Protein AF-0000000084545368 (afdb_homodimer)

Solvent-accessible surface area (backbone atoms only — not comparable to full-atom values): 10255 Å² total; per-residue (Å²): 130,82,74,76,76,74,71,34,42,32,39,74,45,76,41,69,55,74,77,49,51,59,61,50,52,54,41,52,73,68,43,27,31,35,42,34,34,40,50,64,21,43,75,72,36,54,69,57,38,53,51,49,52,52,50,49,51,53,53,30,56,76,72,50,28,43,75,45,75,51,74,93,42,28,36,36,36,27,28,70,53,37,45,74,58,66,83,73,71,73,82,113,129,83,74,76,75,76,71,33,42,32,38,74,44,75,40,68,55,75,77,48,53,60,61,50,51,55,41,51,72,68,45,27,31,36,42,34,34,40,50,64,21,42,74,73,36,54,70,58,38,52,53,48,52,53,50,49,51,52,53,31,56,76,71,51,28,44,74,45,74,50,74,94,43,27,37,36,36,28,27,69,54,37,43,76,58,66,84,72,71,74,80,114

Nearest PDB structures (foldseek):
  3zig-assembly2_B  TM=8.808E-01  e=1.727E-06  Pyrococcus furiosus COM1
  8hzt-assembly1_B  TM=8.597E-01  e=6.832E-06  Bacillus subtilis
  3zii-assembly1_A-2  TM=9.323E-01  e=3.748E-05  Bacillus subtilis
  3p04-assembly1_A  TM=8.697E-01  e=8.780E-05  Corynebacterium glutamicum
  6sat-assembly1_A  TM=8.775E-01  e=2.503E-04  Corynebacterium glutamicum ATCC 13032

Radius of gyration: 17.16 Å; Cα contacts (8 Å, |Δi|>4): 292; chains: 2; bounding box: 49×42×44 Å

Organism: NCBI:txid1582439

Secondary structure (DSSP, 8-state):
------PEEEEEEE--STTHHHHHHHHHHTT-EEEEE-HHHHHH-HHHHHHHHHHHHHHHHHHT-EEEEETTTEEEEE-TTEEEP-------/------PEEEEEEE--STTHHHHHHHHHHTT-EEEEE-HHHHHH-HHHHHHHHHHHHHHHHHHT-EEEEETTTEEEEE-TTEEEP-------

Foldseek 3Di:
DPPPPDDEAEDEEEDQALVVLVVVLVSVLVQHKYKYFDVNVCVVPVVRSVVSVVSNVVSLVVQCWDWDDDPPTIIIIGHNVDDDDDPPPPPD/DPPPPDDEAEDEEEDQALVVLVVVLVNVLVQHKYKYFDVNVCVVPVVRSVVSVVSNVVSLVVQCWDWDDDPPTIIIIGHNVDDDDDPPPPPD

InterPro domains:
  IPR007561 Cell division protein SepF/SepF-related [PF04472] (12-84)
  IPR038594 SepF-like superfamily [G3DSA:3.30.110.150] (4-87)

Structure (mmCIF, N/CA/C/O backbone):
data_AF-0000000084545368-model_v1
#
loop_
_entity.id
_entity.type
_entity.pdbx_description
1 polymer 'Cell division protein SepF'
#
loop_
_atom_site.group_PDB
_atom_site.id
_atom_site.type_symbol
_atom_site.label_atom_id
_atom_site.label_alt_id
_atom_site.label_comp_id
_atom_site.label_asym_id
_atom_site.label_entity_id
_atom_site.label_seq_id
_atom_site.pdbx_PDB_ins_code
_atom_site.Cartn_x
_atom_site.Cartn_y
_atom_site.Cartn_z
_atom_site.occupancy
_atom_site.B_iso_or_equiv
_atom_site.auth_seq_id
_atom_site.auth_comp_id
_atom_site.auth_asym_id
_atom_site.auth_atom_id
_atom_site.pdbx_PDB_model_num
ATOM 1 N N . MET A 1 1 ? -32.75 0.56 7.301 1 36.22 1 MET A N 1
ATOM 2 C CA . MET A 1 1 ? -32.062 -0.569 6.688 1 36.22 1 MET A CA 1
ATOM 3 C C . MET A 1 1 ? -30.594 -0.557 7.051 1 36.22 1 MET A C 1
ATOM 5 O O . MET A 1 1 ? -29.906 0.442 6.836 1 36.22 1 MET A O 1
ATOM 9 N N . GLN A 1 2 ? -30.062 -1.286 8.039 1 48.66 2 GLN A N 1
ATOM 10 C CA . GLN A 1 2 ? -28.734 -1.261 8.641 1 48.66 2 GLN A CA 1
ATOM 11 C C . GLN A 1 2 ? -27.656 -1.395 7.574 1 48.66 2 GLN A C 1
ATOM 13 O O . GLN A 1 2 ? -27.688 -2.32 6.762 1 48.66 2 GLN A O 1
ATOM 18 N N . LYS A 1 3 ? -27.203 -0.454 7.027 1 51.69 3 LYS A N 1
ATOM 19 C CA . LYS A 1 3 ? -26.172 -0.456 5.988 1 51.69 3 LYS A CA 1
ATOM 20 C C . LYS A 1 3 ? -25.062 -1.449 6.312 1 51.69 3 LYS A C 1
ATOM 22 O O . LYS A 1 3 ? -24.422 -1.346 7.359 1 51.69 3 LYS A O 1
ATOM 27 N N . GLN A 1 4 ? -25.203 -2.648 6.066 1 56.59 4 GLN A N 1
ATOM 28 C CA . GLN A 1 4 ? -24.156 -3.641 6.312 1 56.59 4 GLN A CA 1
ATOM 29 C C . GLN A 1 4 ? -22.828 -3.197 5.715 1 56.59 4 GLN A C 1
ATOM 31 O O . GLN A 1 4 ? -22.719 -2.961 4.512 1 56.59 4 GLN A O 1
ATOM 36 N N . GLU A 1 5 ? -22.094 -2.449 6.477 1 65.44 5 GLU A N 1
ATOM 37 C CA . GLU A 1 5 ? -20.781 -1.961 6.047 1 65.44 5 GLU A CA 1
ATOM 38 C C . GLU A 1 5 ? -19.875 -3.113 5.633 1 65.44 5 GLU A C 1
ATOM 40 O O . GLU A 1 5 ? -19.672 -4.066 6.395 1 65.44 5 GLU A O 1
ATOM 45 N N . ASN A 1 6 ? -19.734 -3.303 4.359 1 82.69 6 ASN A N 1
ATOM 46 C CA . ASN A 1 6 ? -18.828 -4.328 3.842 1 82.69 6 ASN A CA 1
ATOM 47 C C . ASN A 1 6 ? -17.375 -3.975 4.105 1 82.69 6 ASN A C 1
ATOM 49 O O . ASN A 1 6 ? -16.906 -2.889 3.744 1 82.69 6 ASN A O 1
ATOM 53 N N . THR A 1 7 ? -16.781 -4.711 5.098 1 92.62 7 THR A N 1
ATOM 54 C CA . THR A 1 7 ? -15.391 -4.508 5.508 1 92.62 7 THR A CA 1
ATOM 55 C C . THR A 1 7 ? -14.43 -5.129 4.496 1 92.62 7 THR A C 1
ATOM 57 O O . THR A 1 7 ? -14.641 -6.254 4.039 1 92.62 7 THR A O 1
ATOM 60 N N . THR A 1 8 ? -13.484 -4.359 3.957 1 96.56 8 THR A N 1
ATOM 61 C CA . THR A 1 8 ? -12.414 -4.84 3.09 1 96.56 8 THR A CA 1
ATOM 62 C C . THR A 1 8 ? -11.109 -4.984 3.869 1 96.56 8 THR A C 1
ATOM 64 O O . THR A 1 8 ? -10.789 -4.148 4.715 1 96.56 8 THR A O 1
ATOM 67 N N . PHE A 1 9 ? -10.352 -6.047 3.604 1 97.44 9 PHE A N 1
ATOM 68 C CA . PHE A 1 9 ? -9.094 -6.285 4.301 1 97.44 9 PHE A CA 1
ATOM 69 C C . PHE A 1 9 ? -7.906 -5.922 3.412 1 97.44 9 PHE A C 1
ATOM 71 O O . PHE A 1 9 ? -7.949 -6.125 2.197 1 97.44 9 PHE A O 1
ATOM 78 N N . LEU A 1 10 ? -6.906 -5.355 4.016 1 98.56 10 LEU A N 1
ATOM 79 C CA . LEU A 1 10 ? -5.633 -5.039 3.375 1 98.56 10 LEU A CA 1
ATOM 80 C C . LEU A 1 10 ? -4.508 -5.883 3.961 1 98.56 10 LEU A C 1
ATOM 82 O O . LEU A 1 10 ? -4.316 -5.914 5.18 1 98.56 10 LEU A O 1
ATOM 86 N N . LYS A 1 11 ? -3.816 -6.566 3.115 1 97.75 11 LYS A N 1
ATOM 87 C CA . LYS A 1 11 ? -2.781 -7.512 3.518 1 97.75 11 LYS A CA 1
ATOM 88 C C . LYS A 1 11 ? -1.479 -7.254 2.768 1 97.75 11 LYS A C 1
ATOM 90 O O . LYS A 1 11 ? -1.487 -7.039 1.554 1 97.75 11 LYS A O 1
ATOM 95 N N . ALA A 1 12 ? -0.397 -7.145 3.531 1 97.56 12 ALA A N 1
ATOM 96 C CA . ALA A 1 12 ? 0.925 -7.062 2.916 1 97.56 12 ALA A CA 1
ATOM 97 C C . ALA A 1 12 ? 1.584 -8.438 2.846 1 97.56 12 ALA A C 1
ATOM 99 O O . ALA A 1 12 ? 1.591 -9.18 3.83 1 97.56 12 ALA A O 1
ATOM 100 N N . ILE A 1 13 ? 2.111 -8.766 1.671 1 96.81 13 ILE A N 1
ATOM 101 C CA . ILE A 1 13 ? 2.729 -10.07 1.457 1 96.81 13 ILE A CA 1
ATOM 102 C C . ILE A 1 13 ? 4.082 -9.891 0.769 1 96.81 13 ILE A C 1
ATOM 104 O O . ILE A 1 13 ? 4.211 -9.094 -0.159 1 96.81 13 ILE A O 1
ATOM 108 N N . THR A 1 14 ? 5.016 -10.57 1.262 1 97.25 14 THR A N 1
ATOM 109 C CA . THR A 1 14 ? 6.293 -10.672 0.558 1 97.25 14 THR A CA 1
ATOM 110 C C . THR A 1 14 ? 6.328 -11.914 -0.322 1 97.25 14 THR A C 1
ATOM 112 O O . THR A 1 14 ? 6.16 -13.031 0.17 1 97.25 14 THR A O 1
ATOM 115 N N . ILE A 1 15 ? 6.574 -11.695 -1.603 1 97.94 15 ILE A N 1
ATOM 116 C CA . ILE A 1 15 ? 6.652 -12.828 -2.527 1 97.94 15 ILE A CA 1
ATOM 117 C C . ILE A 1 15 ? 8.055 -13.422 -2.492 1 97.94 15 ILE A C 1
ATOM 119 O O . ILE A 1 15 ? 9.047 -12.727 -2.723 1 97.94 15 ILE A O 1
ATOM 123 N N . ARG A 1 16 ? 8.117 -14.695 -2.232 1 96 16 ARG A N 1
ATOM 124 C CA . ARG A 1 16 ? 9.422 -15.344 -2.119 1 96 16 ARG A CA 1
ATOM 125 C C . ARG A 1 16 ? 9.641 -16.328 -3.264 1 96 16 ARG A C 1
ATOM 127 O O . ARG A 1 16 ? 10.773 -16.516 -3.709 1 96 16 ARG A O 1
ATOM 134 N N . ASP A 1 17 ? 8.609 -16.969 -3.711 1 94.06 17 ASP A N 1
ATOM 135 C CA . ASP A 1 17 ? 8.711 -17.875 -4.852 1 94.06 17 ASP A CA 1
ATOM 136 C C . ASP A 1 17 ? 7.355 -18.047 -5.531 1 94.06 17 ASP A C 1
ATOM 138 O O . ASP A 1 17 ? 6.352 -17.484 -5.086 1 94.06 17 ASP A O 1
ATOM 142 N N . ILE A 1 18 ? 7.277 -18.781 -6.555 1 93.94 18 ILE A N 1
ATOM 143 C CA . ILE A 1 18 ? 6.113 -18.938 -7.422 1 93.94 18 ILE A CA 1
ATOM 144 C C . ILE A 1 18 ? 4.977 -19.594 -6.648 1 93.94 18 ILE A C 1
ATOM 146 O O . ILE A 1 18 ? 3.803 -19.422 -6.984 1 93.94 18 ILE A O 1
ATOM 150 N N . SER A 1 19 ? 5.297 -20.312 -5.621 1 95.44 19 SER A N 1
ATOM 151 C CA . SER A 1 19 ? 4.27 -21 -4.844 1 95.44 19 SER A CA 1
ATOM 152 C C . SER A 1 19 ? 3.375 -20 -4.113 1 95.44 19 SER A C 1
ATOM 154 O O . SER A 1 19 ? 2.277 -20.359 -3.674 1 95.44 19 SER A O 1
ATOM 156 N N . ASP A 1 20 ? 3.773 -18.781 -3.965 1 97.06 20 ASP A N 1
ATOM 157 C CA . ASP A 1 20 ? 2.988 -17.75 -3.277 1 97.06 20 ASP A CA 1
ATOM 158 C C . ASP A 1 20 ? 1.807 -17.297 -4.129 1 97.06 20 ASP A C 1
ATOM 160 O O . ASP A 1 20 ? 0.854 -16.719 -3.617 1 97.06 20 ASP A O 1
ATOM 164 N N . VAL A 1 21 ? 1.803 -17.547 -5.43 1 97.81 21 VAL A N 1
ATOM 165 C CA . VAL A 1 21 ? 0.804 -17.047 -6.363 1 97.81 21 VAL A CA 1
ATOM 166 C C . VAL A 1 21 ? -0.565 -17.625 -6.023 1 97.81 21 VAL A C 1
ATOM 168 O O . VAL A 1 21 ? -1.58 -16.922 -6.098 1 97.81 21 VAL A O 1
ATOM 171 N N . HIS A 1 22 ? -0.552 -18.875 -5.594 1 97.38 22 HIS A N 1
ATOM 172 C CA . HIS A 1 22 ? -1.825 -19.5 -5.277 1 97.38 22 HIS A CA 1
ATOM 173 C C . HIS A 1 22 ? -2.523 -18.797 -4.121 1 97.38 22 HIS A C 1
ATOM 175 O O . HIS A 1 22 ? -3.717 -18.5 -4.199 1 97.38 22 HIS A O 1
ATOM 181 N N . SER A 1 23 ? -1.784 -18.609 -3.025 1 97.38 23 SER A N 1
ATOM 182 C CA . SER A 1 23 ? -2.357 -17.938 -1.866 1 97.38 23 SER A CA 1
ATOM 183 C C . SER A 1 23 ? -2.807 -16.516 -2.221 1 97.38 23 SER A C 1
ATOM 185 O O . SER A 1 23 ? -3.842 -16.047 -1.74 1 97.38 23 SER A O 1
ATOM 187 N N . ILE A 1 24 ? -2.088 -15.828 -3.055 1 98.44 24 ILE A N 1
ATOM 188 C CA . ILE A 1 24 ? -2.414 -14.477 -3.488 1 98.44 24 ILE A CA 1
ATOM 189 C C . ILE A 1 24 ? -3.699 -14.492 -4.312 1 98.44 24 ILE A C 1
ATOM 191 O O . ILE A 1 24 ? -4.559 -13.625 -4.152 1 98.44 24 ILE A O 1
ATOM 195 N N . GLN A 1 25 ? -3.824 -15.477 -5.195 1 98.56 25 GLN A N 1
ATOM 196 C CA . GLN A 1 25 ? -5.039 -15.648 -5.984 1 98.56 25 GLN A CA 1
ATOM 197 C C . GLN A 1 25 ? -6.266 -15.789 -5.086 1 98.56 25 GLN A C 1
ATOM 199 O O . GLN A 1 25 ? -7.309 -15.188 -5.344 1 98.56 25 GLN A O 1
ATOM 204 N N . GLU A 1 26 ? -6.094 -16.625 -4.047 1 98.25 26 GLU A N 1
ATOM 205 C CA . GLU A 1 26 ? -7.188 -16.828 -3.1 1 98.25 26 GLU A CA 1
ATOM 206 C C . GLU A 1 26 ? -7.559 -15.508 -2.416 1 98.25 26 GLU A C 1
ATOM 208 O O . GLU A 1 26 ? -8.742 -15.211 -2.234 1 98.25 26 GLU A O 1
ATOM 213 N N . ASP A 1 27 ? -6.559 -14.75 -2 1 98 27 ASP A N 1
ATOM 214 C CA . ASP A 1 27 ? -6.797 -13.469 -1.345 1 98 27 ASP A CA 1
ATOM 215 C C . ASP A 1 27 ? -7.5 -12.492 -2.285 1 98 27 ASP A C 1
ATOM 217 O O . ASP A 1 27 ? -8.359 -11.719 -1.858 1 98 27 ASP A O 1
ATOM 221 N N . ILE A 1 28 ? -7.156 -12.477 -3.605 1 98.5 28 ILE A N 1
ATOM 222 C CA . ILE A 1 28 ? -7.797 -11.625 -4.605 1 98.5 28 ILE A CA 1
ATOM 223 C C . ILE A 1 28 ? -9.273 -11.977 -4.711 1 98.5 28 ILE A C 1
ATOM 225 O O . ILE A 1 28 ? -10.133 -11.094 -4.77 1 98.5 28 ILE A O 1
ATOM 229 N N . LYS A 1 29 ? -9.539 -13.211 -4.617 1 97.62 29 LYS A N 1
ATOM 230 C CA . LYS A 1 29 ? -10.914 -13.68 -4.715 1 97.62 29 LYS A CA 1
ATOM 231 C C . LYS A 1 29 ? -11.734 -13.242 -3.506 1 97.62 29 LYS A C 1
ATOM 233 O O . LYS A 1 29 ? -12.953 -13.109 -3.594 1 97.62 29 LYS A O 1
ATOM 238 N N . LYS A 1 30 ? -11.055 -13.086 -2.455 1 97.12 30 LYS A N 1
ATOM 239 C CA . LYS A 1 30 ? -11.711 -12.664 -1.223 1 97.12 30 LYS A CA 1
ATOM 240 C C . LYS A 1 30 ? -11.867 -11.148 -1.178 1 97.12 30 LYS A C 1
ATOM 242 O O . LYS A 1 30 ? -12.242 -10.586 -0.146 1 97.12 30 LYS A O 1
ATOM 247 N N . ASP A 1 31 ? -11.5 -10.477 -2.291 1 97.25 31 ASP A N 1
ATOM 248 C CA . ASP A 1 31 ? -11.641 -9.031 -2.451 1 97.25 31 ASP A CA 1
ATOM 249 C C . ASP A 1 31 ? -10.773 -8.273 -1.449 1 97.25 31 ASP A C 1
ATOM 251 O O . ASP A 1 31 ? -11.211 -7.277 -0.873 1 97.25 31 ASP A O 1
ATOM 255 N N . MET A 1 32 ? -9.562 -8.789 -1.245 1 98.06 32 MET A N 1
ATOM 256 C CA . MET A 1 32 ? -8.602 -8.109 -0.377 1 98.06 32 MET A CA 1
ATOM 257 C C . MET A 1 32 ? -7.766 -7.109 -1.165 1 98.06 32 MET A C 1
ATOM 259 O O . MET A 1 32 ? -7.617 -7.238 -2.381 1 98.06 32 MET A O 1
ATOM 263 N N . ILE A 1 33 ? -7.34 -6.086 -0.467 1 98.69 33 ILE A N 1
ATOM 264 C CA . ILE A 1 33 ? -6.285 -5.211 -0.975 1 98.69 33 ILE A CA 1
ATOM 265 C C . ILE A 1 33 ? -4.918 -5.805 -0.641 1 98.69 33 ILE A C 1
ATOM 267 O O . ILE A 1 33 ? -4.629 -6.102 0.522 1 98.69 33 ILE A O 1
ATOM 271 N N . LEU A 1 34 ? -4.117 -5.984 -1.665 1 98.69 34 LEU A N 1
ATOM 272 C CA . LEU A 1 34 ? -2.824 -6.617 -1.441 1 98.69 34 LEU A CA 1
ATOM 273 C C . LEU A 1 34 ? -1.686 -5.672 -1.81 1 98.69 34 LEU A C 1
ATOM 275 O O . LEU A 1 34 ? -1.728 -5.02 -2.855 1 98.69 34 LEU A O 1
ATOM 279 N N . ILE A 1 35 ? -0.752 -5.539 -0.944 1 98.44 35 ILE A N 1
ATOM 280 C CA . ILE A 1 35 ? 0.523 -4.883 -1.218 1 98.44 35 ILE A CA 1
ATOM 281 C C . ILE A 1 35 ? 1.638 -5.926 -1.263 1 98.44 35 ILE A C 1
ATOM 283 O O . ILE A 1 35 ? 2.041 -6.461 -0.225 1 98.44 35 ILE A O 1
ATOM 287 N N . LEU A 1 36 ? 2.18 -6.141 -2.445 1 98.38 36 LEU A N 1
ATOM 288 C CA . LEU A 1 36 ? 3.078 -7.266 -2.678 1 98.38 36 LEU A CA 1
ATOM 289 C C . LEU A 1 36 ? 4.516 -6.785 -2.85 1 98.38 36 LEU A C 1
ATOM 291 O O . LEU A 1 36 ? 4.828 -6.082 -3.812 1 98.38 36 LEU A O 1
ATOM 295 N N . ARG A 1 37 ? 5.301 -7.164 -1.934 1 97.94 37 ARG A N 1
ATOM 296 C CA . ARG A 1 37 ? 6.73 -6.902 -2.082 1 97.94 37 ARG A CA 1
ATOM 297 C C . ARG A 1 37 ? 7.387 -7.945 -2.979 1 97.94 37 ARG A C 1
ATOM 299 O O . ARG A 1 37 ? 7.273 -9.148 -2.729 1 97.94 37 ARG A O 1
ATOM 306 N N . VAL A 1 38 ? 8.117 -7.461 -3.959 1 97.81 38 VAL A N 1
ATOM 307 C CA . VAL A 1 38 ? 8.594 -8.391 -4.973 1 97.81 38 VAL A CA 1
ATOM 308 C C . VAL A 1 38 ? 10.125 -8.461 -4.938 1 97.81 38 VAL A C 1
ATOM 310 O O . VAL A 1 38 ? 10.734 -9.297 -5.605 1 97.81 38 VAL A O 1
ATOM 313 N N . THR A 1 39 ? 10.766 -7.652 -4.117 1 97 39 THR A N 1
ATOM 314 C CA . THR A 1 39 ? 12.219 -7.465 -4.145 1 97 39 THR A CA 1
ATOM 315 C C . THR A 1 39 ? 12.938 -8.781 -3.873 1 97 39 THR A C 1
ATOM 317 O O . THR A 1 39 ? 13.906 -9.117 -4.562 1 97 39 THR A O 1
ATOM 320 N N . PRO A 1 40 ? 12.508 -9.539 -2.867 1 96.81 40 PRO A N 1
ATOM 321 C CA . PRO A 1 40 ? 13.25 -10.773 -2.619 1 96.81 40 PRO A CA 1
ATOM 322 C C . PRO A 1 40 ? 13.25 -11.711 -3.822 1 96.81 40 PRO A C 1
ATOM 324 O O . PRO A 1 40 ? 14.273 -12.32 -4.137 1 96.81 40 PRO A O 1
ATOM 327 N N . LEU A 1 41 ? 12.156 -11.836 -4.449 1 97.44 41 LEU A N 1
ATOM 328 C CA . LEU A 1 41 ? 12.078 -12.695 -5.629 1 97.44 41 LEU A CA 1
ATOM 329 C C . LEU A 1 41 ? 12.906 -12.125 -6.773 1 97.44 41 LEU A C 1
ATOM 331 O O . LEU A 1 41 ? 13.578 -12.867 -7.496 1 97.44 41 LEU A O 1
ATOM 335 N N . ALA A 1 42 ? 12.852 -10.812 -6.941 1 96.88 42 ALA A N 1
ATOM 336 C CA . ALA A 1 42 ? 13.609 -10.141 -7.992 1 96.88 42 ALA A CA 1
ATOM 337 C C . ALA A 1 42 ? 15.109 -10.391 -7.84 1 96.88 42 ALA A C 1
ATOM 339 O O . ALA A 1 42 ? 15.812 -10.594 -8.828 1 96.88 42 ALA A O 1
ATOM 340 N N . GLN A 1 43 ? 15.555 -10.344 -6.605 1 97.12 43 GLN A N 1
ATOM 341 C CA . GLN A 1 43 ? 16.969 -10.516 -6.312 1 97.12 43 GLN A CA 1
ATOM 342 C C . GLN A 1 43 ? 17.406 -11.969 -6.512 1 97.12 43 GLN A C 1
ATOM 344 O O . GLN A 1 43 ? 18.547 -12.234 -6.891 1 97.12 43 GLN A O 1
ATOM 349 N N . LYS A 1 44 ? 16.484 -12.836 -6.273 1 96.62 44 LYS A N 1
ATOM 350 C CA . LYS A 1 44 ? 16.766 -14.266 -6.395 1 96.62 44 LYS A CA 1
ATOM 351 C C . LYS A 1 44 ? 16.734 -14.711 -7.855 1 96.62 44 LYS A C 1
ATOM 353 O O . LYS A 1 44 ? 17.609 -15.453 -8.297 1 96.62 44 LYS A O 1
ATOM 358 N N . ASP A 1 45 ? 15.664 -14.266 -8.57 1 96.81 45 ASP A N 1
ATOM 359 C CA . ASP A 1 45 ? 15.43 -14.758 -9.922 1 96.81 45 ASP A CA 1
ATOM 360 C C . ASP A 1 45 ? 14.523 -13.805 -10.703 1 96.81 45 ASP A C 1
ATOM 362 O O . ASP A 1 45 ? 13.297 -13.891 -10.617 1 96.81 45 ASP A O 1
ATOM 366 N N . VAL A 1 46 ? 15.078 -13 -11.57 1 95.5 46 VAL A N 1
ATOM 367 C CA . VAL A 1 46 ? 14.352 -11.969 -12.297 1 95.5 46 VAL A CA 1
ATOM 368 C C . VAL A 1 46 ? 13.367 -12.609 -13.273 1 95.5 46 VAL A C 1
ATOM 370 O O . VAL A 1 46 ? 12.266 -12.102 -13.484 1 95.5 46 VAL A O 1
ATOM 373 N N . ASP A 1 47 ? 13.758 -13.68 -13.844 1 96.75 47 ASP A N 1
ATOM 374 C CA . ASP A 1 47 ? 12.891 -14.367 -14.789 1 96.75 47 ASP A CA 1
ATOM 375 C C . ASP A 1 47 ? 11.648 -14.914 -14.094 1 96.75 47 ASP A C 1
ATOM 377 O O . ASP A 1 47 ? 10.547 -14.859 -14.648 1 96.75 47 ASP A O 1
ATOM 381 N N . GLN A 1 48 ? 11.875 -15.453 -12.945 1 97.12 48 GLN A N 1
ATOM 382 C CA . GLN A 1 48 ? 10.734 -15.93 -12.172 1 97.12 48 GLN A CA 1
ATOM 383 C C . GLN A 1 48 ? 9.812 -14.773 -11.797 1 97.12 48 GLN A C 1
ATOM 385 O O . GLN A 1 48 ? 8.586 -14.914 -11.82 1 97.12 48 GLN A O 1
ATOM 390 N N . LEU A 1 49 ? 10.352 -13.672 -11.469 1 97.12 49 LEU A N 1
ATOM 391 C CA . LEU A 1 49 ? 9.547 -12.5 -11.141 1 97.12 49 LEU A CA 1
ATOM 392 C C . LEU A 1 49 ? 8.648 -12.109 -12.305 1 97.12 49 LEU A C 1
ATOM 394 O O . LEU A 1 49 ? 7.473 -11.805 -12.117 1 97.12 49 LEU A O 1
ATOM 398 N N . ARG A 1 50 ? 9.227 -12.117 -13.461 1 96.62 50 ARG A N 1
ATOM 399 C CA . ARG A 1 50 ? 8.461 -11.75 -14.648 1 96.62 50 ARG A CA 1
ATOM 400 C C . ARG A 1 50 ? 7.254 -12.664 -14.828 1 96.62 50 ARG A C 1
ATOM 402 O O . ARG A 1 50 ? 6.148 -12.195 -15.102 1 96.62 50 ARG A O 1
ATOM 409 N N . LYS A 1 51 ? 7.473 -13.906 -14.648 1 97.06 51 LYS A N 1
ATOM 410 C CA . LYS A 1 51 ? 6.395 -14.875 -14.781 1 97.06 51 LYS A CA 1
ATOM 411 C C . LYS A 1 51 ? 5.316 -14.656 -13.727 1 97.06 51 LYS A C 1
ATOM 413 O O . LYS A 1 51 ? 4.121 -14.711 -14.031 1 97.06 51 LYS A O 1
ATOM 418 N N . VAL A 1 52 ? 5.785 -14.406 -12.531 1 97.88 52 VAL A N 1
ATOM 419 C CA . VAL A 1 52 ? 4.871 -14.188 -11.414 1 97.88 52 VAL A CA 1
ATOM 420 C C . VAL A 1 52 ? 4.035 -12.938 -11.672 1 97.88 52 VAL A C 1
ATOM 422 O O . VAL A 1 52 ? 2.814 -12.945 -11.477 1 97.88 52 VAL A O 1
ATOM 425 N N . VAL A 1 53 ? 4.609 -11.891 -12.125 1 97.44 53 VAL A N 1
ATOM 426 C CA . VAL A 1 53 ? 3.924 -10.633 -12.391 1 97.44 53 VAL A CA 1
ATOM 427 C C . VAL A 1 53 ? 2.891 -10.828 -13.5 1 97.44 53 VAL A C 1
ATOM 429 O O . VAL A 1 53 ? 1.76 -10.352 -13.391 1 97.44 53 VAL A O 1
ATOM 432 N N . GLU A 1 54 ? 3.291 -11.531 -14.516 1 97.81 54 GLU A N 1
ATOM 433 C CA . GLU A 1 54 ? 2.379 -11.812 -15.625 1 97.81 54 GLU A CA 1
ATOM 434 C C . GLU A 1 54 ? 1.168 -12.609 -15.148 1 97.81 54 GLU A C 1
ATOM 436 O O . GLU A 1 54 ? 0.035 -12.32 -15.531 1 97.81 54 GLU A O 1
ATOM 441 N N . GLU A 1 55 ? 1.458 -13.602 -14.359 1 98.12 55 GLU A N 1
ATOM 442 C CA . GLU A 1 55 ? 0.375 -14.43 -13.828 1 98.12 55 GLU A CA 1
ATOM 443 C C . GLU A 1 55 ? -0.559 -13.602 -12.945 1 98.12 55 GLU A C 1
ATOM 445 O O . GLU A 1 55 ? -1.781 -13.727 -13.039 1 98.12 55 GLU A O 1
ATOM 450 N N . LEU A 1 56 ? 0.002 -12.789 -12.117 1 98.44 56 LEU A N 1
ATOM 451 C CA . LEU A 1 56 ? -0.798 -11.953 -11.234 1 98.44 56 LEU A CA 1
ATOM 452 C C . LEU A 1 56 ? -1.663 -10.984 -12.031 1 98.44 56 LEU A C 1
ATOM 454 O O . LEU A 1 56 ? -2.811 -10.727 -11.664 1 98.44 56 LEU A O 1
ATOM 458 N N . TYR A 1 57 ? -1.122 -10.422 -13.086 1 98.25 57 TYR A N 1
ATOM 459 C CA . TYR A 1 57 ? -1.896 -9.547 -13.961 1 98.25 57 TYR A CA 1
ATOM 460 C C . TYR A 1 57 ? -3.107 -10.273 -14.531 1 98.25 57 TYR A C 1
ATOM 462 O O . TYR A 1 57 ? -4.219 -9.742 -14.523 1 98.25 57 TYR A O 1
ATOM 470 N N . SER A 1 58 ? -2.879 -11.477 -14.984 1 98.44 58 SER A N 1
ATOM 471 C CA . SER A 1 58 ? -3.959 -12.281 -15.547 1 98.44 58 SER A CA 1
ATOM 472 C C . SER A 1 58 ? -5.035 -12.57 -14.508 1 98.44 58 SER A C 1
ATOM 474 O O . SER A 1 58 ? -6.227 -12.461 -14.789 1 98.44 58 SER A O 1
ATOM 476 N N . ILE A 1 59 ? -4.598 -12.938 -13.32 1 98.5 59 ILE A N 1
ATOM 477 C CA . ILE A 1 59 ? -5.512 -13.258 -12.234 1 98.5 59 ILE A CA 1
ATOM 478 C C . ILE A 1 59 ? -6.344 -12.031 -11.867 1 98.5 59 ILE A C 1
ATOM 480 O O . ILE A 1 59 ? -7.566 -12.117 -11.742 1 98.5 59 ILE A O 1
ATOM 484 N N . ALA A 1 60 ? -5.684 -10.875 -11.695 1 98.56 60 ALA A N 1
ATOM 485 C CA . ALA A 1 60 ? -6.367 -9.641 -11.336 1 98.56 60 ALA A CA 1
ATOM 486 C C . ALA A 1 60 ? -7.387 -9.242 -12.398 1 98.56 60 ALA A C 1
ATOM 488 O O . ALA A 1 60 ? -8.516 -8.867 -12.07 1 98.56 60 ALA A O 1
ATOM 489 N N . LYS A 1 61 ? -7.004 -9.305 -13.625 1 97.69 61 LYS A N 1
ATOM 490 C CA . LYS A 1 61 ? -7.887 -8.961 -14.734 1 97.69 61 LYS A CA 1
ATOM 491 C C . LYS A 1 61 ? -9.125 -9.859 -14.75 1 97.69 61 LYS A C 1
ATOM 493 O O . LYS A 1 61 ? -10.25 -9.375 -14.898 1 97.69 61 LYS A O 1
ATOM 498 N N . SER A 1 62 ? -8.891 -11.102 -14.594 1 97.88 62 SER A N 1
ATOM 499 C CA . SER A 1 62 ? -9.984 -12.062 -14.617 1 97.88 62 SER A CA 1
ATOM 500 C C . SER A 1 62 ? -10.953 -11.828 -13.461 1 97.88 62 SER A C 1
ATOM 502 O O . SER A 1 62 ? -12.156 -12.062 -13.602 1 97.88 62 SER A O 1
ATOM 504 N N . ALA A 1 63 ? -10.453 -11.375 -12.32 1 97.75 63 ALA A N 1
ATOM 505 C CA . ALA A 1 63 ? -11.258 -11.188 -11.109 1 97.75 63 ALA A CA 1
ATOM 506 C C . ALA A 1 63 ? -11.883 -9.797 -11.078 1 97.75 63 ALA A C 1
ATOM 508 O O . ALA A 1 63 ? -12.664 -9.484 -10.172 1 97.75 63 ALA A O 1
ATOM 509 N N . GLY A 1 64 ? -11.461 -8.914 -12.008 1 97.44 64 GLY A N 1
ATOM 510 C CA . GLY A 1 64 ? -11.953 -7.543 -12.016 1 97.44 64 GLY A CA 1
ATOM 511 C C . GLY A 1 64 ? -11.25 -6.648 -11.016 1 97.44 64 GLY A C 1
ATOM 512 O O . GLY A 1 64 ? -11.812 -5.652 -10.562 1 97.44 64 GLY A O 1
ATOM 513 N N . ALA A 1 65 ? -10.109 -7.125 -10.609 1 98.12 65 ALA A N 1
ATOM 514 C CA . ALA A 1 65 ? -9.289 -6.332 -9.688 1 98.12 65 ALA A CA 1
ATOM 515 C C . ALA A 1 65 ? -8.352 -5.402 -10.453 1 98.12 65 ALA A C 1
ATOM 517 O O . ALA A 1 65 ? -8.047 -5.645 -11.625 1 98.12 65 ALA A O 1
ATOM 518 N N . ASP A 1 66 ? -8.016 -4.301 -9.805 1 97.25 66 ASP A N 1
ATOM 519 C CA . ASP A 1 66 ? -7.012 -3.377 -10.312 1 97.25 66 ASP A CA 1
ATOM 520 C C . ASP A 1 66 ? -5.617 -3.746 -9.812 1 97.25 66 ASP A C 1
ATOM 522 O O . ASP A 1 66 ? -5.465 -4.215 -8.68 1 97.25 66 ASP A O 1
ATOM 526 N N . ILE A 1 67 ? -4.637 -3.58 -10.711 1 97.94 67 ILE A N 1
ATOM 527 C CA . ILE A 1 67 ? -3.256 -3.898 -10.359 1 97.94 67 ILE A CA 1
ATOM 528 C C . ILE A 1 67 ? -2.332 -2.775 -10.82 1 97.94 67 ILE A C 1
ATOM 530 O O . ILE A 1 67 ? -2.488 -2.248 -11.922 1 97.94 67 ILE A O 1
ATOM 534 N N . ALA A 1 68 ? -1.448 -2.344 -9.93 1 97 68 ALA A N 1
ATOM 535 C CA . ALA A 1 68 ? -0.516 -1.271 -10.266 1 97 68 ALA A CA 1
ATOM 536 C C . ALA A 1 68 ? 0.813 -1.452 -9.539 1 97 68 ALA A C 1
ATOM 538 O O . ALA A 1 68 ? 0.871 -2.094 -8.484 1 97 68 ALA A O 1
ATOM 539 N N . ARG A 1 69 ? 1.808 -0.924 -10.148 1 96.19 69 ARG A N 1
ATOM 540 C CA . ARG A 1 69 ? 3.109 -0.897 -9.484 1 96.19 69 ARG A CA 1
ATOM 541 C C . ARG A 1 69 ? 3.158 0.189 -8.414 1 96.19 69 ARG A C 1
ATOM 543 O O . ARG A 1 69 ? 2.605 1.275 -8.602 1 96.19 69 ARG A O 1
ATOM 550 N N . LEU A 1 70 ? 3.762 -0.132 -7.301 1 95.75 70 LEU A N 1
ATOM 551 C CA . LEU A 1 70 ? 4.051 0.821 -6.238 1 95.75 70 LEU A CA 1
ATOM 552 C C . LEU A 1 70 ? 5.555 0.982 -6.047 1 95.75 70 LEU A C 1
ATOM 554 O O . LEU A 1 70 ? 6.148 0.347 -5.172 1 95.75 70 LEU A O 1
ATOM 558 N N . GLY A 1 71 ? 6.113 1.822 -6.824 1 92 71 GLY A N 1
ATOM 559 C CA . GLY A 1 71 ? 7.562 1.925 -6.883 1 92 71 GLY A CA 1
ATOM 560 C C . GLY A 1 71 ? 8.219 0.725 -7.535 1 92 71 GLY A C 1
ATOM 561 O O . GLY A 1 71 ? 7.656 0.122 -8.453 1 92 71 GLY A O 1
ATOM 562 N N . GLU A 1 72 ? 9.516 0.54 -7.125 1 91.38 72 GLU A N 1
ATOM 563 C CA . GLU A 1 72 ? 10.289 -0.549 -7.719 1 91.38 72 GLU A CA 1
ATOM 564 C C . GLU A 1 72 ? 10.086 -1.851 -6.945 1 91.38 72 GLU A C 1
ATOM 566 O O . GLU A 1 72 ? 10.305 -2.938 -7.484 1 91.38 72 GLU A O 1
ATOM 571 N N . GLU A 1 73 ? 9.516 -1.713 -5.812 1 95 73 GLU A N 1
ATOM 572 C CA . GLU A 1 73 ? 9.633 -2.852 -4.906 1 95 73 GLU A CA 1
ATOM 573 C C . GLU A 1 73 ? 8.289 -3.547 -4.715 1 95 73 GLU A C 1
ATOM 575 O O . GLU A 1 73 ? 8.234 -4.684 -4.238 1 95 73 GLU A O 1
ATOM 580 N N . ARG A 1 74 ? 7.207 -2.861 -5.055 1 97.44 74 ARG A N 1
ATOM 581 C CA . ARG A 1 74 ? 5.914 -3.404 -4.645 1 97.44 74 ARG A CA 1
ATOM 582 C C . ARG A 1 74 ? 4.895 -3.301 -5.773 1 97.44 74 ARG A C 1
ATOM 584 O O . ARG A 1 74 ? 5.039 -2.469 -6.672 1 97.44 74 ARG A O 1
ATOM 591 N N . ILE A 1 75 ? 3.965 -4.184 -5.723 1 98.19 75 ILE A N 1
ATOM 592 C CA . ILE A 1 75 ? 2.771 -4.191 -6.559 1 98.19 75 ILE A CA 1
ATOM 593 C C . ILE A 1 75 ? 1.524 -4.109 -5.684 1 98.19 75 ILE A C 1
ATOM 595 O O . ILE A 1 75 ? 1.463 -4.73 -4.621 1 98.19 75 ILE A O 1
ATOM 599 N N . ILE A 1 76 ? 0.554 -3.342 -6.129 1 98.5 76 ILE A N 1
ATOM 600 C CA . ILE A 1 76 ? -0.726 -3.258 -5.434 1 98.5 76 ILE A CA 1
ATOM 601 C C . ILE A 1 76 ? -1.804 -3.969 -6.25 1 98.5 76 ILE A C 1
ATOM 603 O O . ILE A 1 76 ? -1.865 -3.82 -7.473 1 98.5 76 ILE A O 1
ATOM 607 N N . VAL A 1 77 ? -2.566 -4.773 -5.613 1 98.69 77 VAL A N 1
ATOM 608 C CA . VAL A 1 77 ? -3.779 -5.344 -6.191 1 98.69 77 VAL A CA 1
ATOM 609 C C . VAL A 1 77 ? -4.996 -4.887 -5.391 1 98.69 77 VAL A C 1
ATOM 611 O O . VAL A 1 77 ? -5.004 -4.973 -4.16 1 98.69 77 VAL A O 1
ATOM 614 N N . ALA A 1 78 ? -5.984 -4.324 -5.961 1 98.62 78 ALA A N 1
ATOM 615 C CA . ALA A 1 78 ? -7.164 -3.77 -5.301 1 98.62 78 ALA A CA 1
ATOM 616 C C . ALA A 1 78 ? -8.445 -4.281 -5.949 1 98.62 78 ALA A C 1
ATOM 618 O O . ALA A 1 78 ? -8.531 -4.375 -7.176 1 98.62 78 ALA A O 1
ATOM 619 N N . PRO A 1 79 ? -9.461 -4.609 -5.098 1 97.81 79 PRO A N 1
ATOM 620 C CA . PRO A 1 79 ? -10.727 -5.039 -5.691 1 97.81 79 PRO A CA 1
ATOM 621 C C . PRO A 1 79 ? -11.438 -3.916 -6.445 1 97.81 79 PRO A C 1
ATOM 623 O O . PRO A 1 79 ? -10.961 -2.777 -6.453 1 97.81 79 PRO A O 1
ATOM 626 N N . SER A 1 80 ? -12.523 -4.285 -7.09 1 96.25 80 SER A N 1
ATOM 627 C CA . SER A 1 80 ? -13.18 -3.418 -8.062 1 96.25 80 SER A CA 1
ATOM 628 C C . SER A 1 80 ? -13.719 -2.152 -7.402 1 96.25 80 SER A C 1
ATOM 630 O O . SER A 1 80 ? -13.836 -1.109 -8.047 1 96.25 80 SER A O 1
ATOM 632 N N . ASN A 1 81 ? -14 -2.244 -6.129 1 95.75 81 ASN A N 1
ATOM 633 C CA . ASN A 1 81 ? -14.586 -1.088 -5.457 1 95.75 81 ASN A CA 1
ATOM 634 C C . ASN A 1 81 ? -13.508 -0.158 -4.906 1 95.75 81 ASN A C 1
ATOM 636 O O . ASN A 1 81 ? -13.812 0.797 -4.188 1 95.75 81 ASN A O 1
ATOM 640 N N . ILE A 1 82 ? -12.305 -0.465 -5.188 1 97 82 ILE A N 1
ATOM 641 C CA . ILE A 1 82 ? -11.164 0.373 -4.824 1 97 82 ILE A CA 1
ATOM 642 C C . ILE A 1 82 ? -10.477 0.887 -6.086 1 97 82 ILE A C 1
ATOM 644 O O . ILE A 1 82 ? -10.016 0.098 -6.914 1 97 82 ILE A O 1
ATOM 648 N N . LYS A 1 83 ? -10.383 2.168 -6.227 1 96.62 83 LYS A N 1
ATOM 649 C CA . LYS A 1 83 ? -9.734 2.77 -7.391 1 96.62 83 LYS A CA 1
ATOM 650 C C . LYS A 1 83 ? -8.344 3.293 -7.039 1 96.62 83 LYS A C 1
ATOM 652 O O . LYS A 1 83 ? -8.188 4.051 -6.078 1 96.62 83 LYS A O 1
ATOM 657 N N . ILE A 1 84 ? -7.379 2.85 -7.754 1 97.5 84 ILE A N 1
ATOM 658 C CA . ILE A 1 84 ? -6.012 3.314 -7.551 1 97.5 84 ILE A CA 1
ATOM 659 C C . ILE A 1 84 ? -5.809 4.645 -8.273 1 97.5 84 ILE A C 1
ATOM 661 O O . ILE A 1 84 ? -5.973 4.727 -9.492 1 97.5 84 ILE A O 1
ATOM 665 N N . TRP A 1 85 ? -5.414 5.629 -7.434 1 92.38 85 TRP A N 1
ATOM 666 C CA . TRP A 1 85 ? -5.207 6.973 -7.961 1 92.38 85 TRP A CA 1
ATOM 667 C C . TRP A 1 85 ? -3.916 7.051 -8.766 1 92.38 85 TRP A C 1
ATOM 669 O O . TRP A 1 85 ? -2.855 6.637 -8.289 1 92.38 85 TRP A O 1
ATOM 679 N N . LYS A 1 86 ? -3.945 7.363 -9.984 1 78.25 86 LYS A N 1
ATOM 680 C CA . LYS A 1 86 ? -2.799 7.566 -10.867 1 78.25 86 LYS A CA 1
ATOM 681 C C . LYS A 1 86 ? -2.625 9.047 -11.211 1 78.25 86 LYS A C 1
ATOM 683 O O . LYS A 1 86 ? -3.582 9.711 -11.602 1 78.25 86 LYS A O 1
ATOM 688 N N . PRO A 1 87 ? -1.435 9.695 -10.609 1 64.81 87 PRO A N 1
ATOM 689 C CA . PRO A 1 87 ? -1.268 11.094 -11.016 1 64.81 87 PRO A CA 1
ATOM 690 C C . PRO A 1 87 ? -1.352 11.297 -12.523 1 64.81 87 PRO A C 1
ATOM 692 O O . PRO A 1 87 ? -0.915 10.43 -13.289 1 64.81 87 PRO A O 1
ATOM 695 N N . GLU A 1 88 ? -2.443 11.727 -13.016 1 55.84 88 GLU A N 1
ATOM 696 C CA . GLU A 1 88 ? -2.549 12.039 -14.438 1 55.84 88 GLU A CA 1
ATOM 697 C C . GLU A 1 88 ? -1.301 12.766 -14.938 1 55.84 88 GLU A C 1
ATOM 699 O O . GLU A 1 88 ? -0.796 13.672 -14.273 1 55.84 88 GLU A O 1
ATOM 704 N N . TYR A 1 89 ? -0.316 12.07 -15.5 1 49.25 89 TYR A N 1
ATOM 705 C CA . TYR A 1 89 ? 0.66 12.828 -16.281 1 49.25 89 TYR A CA 1
ATOM 706 C C . TYR A 1 89 ? -0.034 13.781 -17.25 1 49.25 89 TYR A C 1
ATOM 708 O O . TYR A 1 89 ? -1.006 13.406 -17.906 1 49.25 89 TYR A O 1
ATOM 716 N N . ASP A 1 90 ? -0.22 14.984 -16.891 1 38.5 90 ASP A N 1
ATOM 717 C CA . ASP A 1 90 ? -0.588 15.938 -17.938 1 38.5 90 ASP A CA 1
ATOM 718 C C . ASP A 1 90 ? 0.252 15.719 -19.188 1 38.5 90 ASP A C 1
ATOM 720 O O . ASP A 1 90 ? 1.472 15.898 -19.172 1 38.5 90 ASP A O 1
ATOM 724 N N . LEU A 1 91 ? 0.116 14.633 -19.922 1 34 91 LEU A N 1
ATOM 725 C CA . LEU A 1 91 ? 0.628 14.836 -21.266 1 34 91 LEU A CA 1
ATOM 726 C C . LEU A 1 91 ? 0.139 16.172 -21.844 1 34 91 LEU A C 1
ATOM 728 O O . LEU A 1 91 ? 0.163 16.375 -23.062 1 34 91 LEU A O 1
ATOM 732 N N . LYS A 1 92 ? 0.099 17.219 -21.109 1 26.2 92 LYS A N 1
ATOM 733 C CA . LYS A 1 92 ? -0.064 18.406 -21.969 1 26.2 92 LYS A CA 1
ATOM 734 C C . LYS A 1 92 ? 1.244 18.75 -22.656 1 26.2 92 LYS A C 1
ATOM 736 O O . LYS A 1 92 ? 2.328 18.484 -22.141 1 26.2 92 LYS A O 1
ATOM 741 N N . MET B 1 1 ? -33.188 -2.453 -4.727 1 37.56 1 MET B N 1
ATOM 742 C CA . MET B 1 1 ? -32.469 -1.389 -4.035 1 37.56 1 MET B CA 1
ATOM 743 C C . MET B 1 1 ? -31.031 -1.298 -4.535 1 37.56 1 MET B C 1
ATOM 745 O O . MET B 1 1 ? -30.281 -2.277 -4.477 1 37.56 1 MET B O 1
ATOM 749 N N . GLN B 1 2 ? -30.609 -0.436 -5.559 1 46.06 2 GLN B N 1
ATOM 750 C CA . GLN B 1 2 ? -29.344 -0.304 -6.277 1 46.06 2 GLN B CA 1
ATOM 751 C C . GLN B 1 2 ? -28.172 -0.127 -5.309 1 46.06 2 GLN B C 1
ATOM 753 O O . GLN B 1 2 ? -28.188 0.78 -4.477 1 46.06 2 GLN B O 1
ATOM 758 N N . LYS B 1 3 ? -27.641 -1.104 -4.773 1 52.09 3 LYS B N 1
ATOM 759 C CA . LYS B 1 3 ? -26.531 -1.076 -3.834 1 52.09 3 LYS B CA 1
ATOM 760 C C . LYS B 1 3 ? -25.5 -0.03 -4.238 1 52.09 3 LYS B C 1
ATOM 762 O O . LYS B 1 3 ? -24.938 -0.091 -5.34 1 52.09 3 LYS B O 1
ATOM 767 N N . GLN B 1 4 ? -25.703 1.2 -3.986 1 57.84 4 GLN B N 1
ATOM 768 C CA . GLN B 1 4 ? -24.734 2.252 -4.266 1 57.84 4 GLN B CA 1
ATOM 769 C C . GLN B 1 4 ? -23.328 1.842 -3.82 1 57.84 4 GLN B C 1
ATOM 771 O O . GLN B 1 4 ? -23.109 1.558 -2.643 1 57.84 4 GLN B O 1
ATOM 776 N N . GLU B 1 5 ? -22.672 1.176 -4.723 1 65.06 5 GLU B N 1
ATOM 777 C CA . GLU B 1 5 ? -21.312 0.737 -4.418 1 65.06 5 GLU B CA 1
ATOM 778 C C . GLU B 1 5 ? -20.422 1.92 -4.055 1 65.06 5 GLU B C 1
ATOM 780 O O . GLU B 1 5 ? -20.359 2.904 -4.793 1 65.06 5 GLU B O 1
ATOM 785 N N . ASN B 1 6 ? -20.156 2.076 -2.777 1 83.25 6 ASN B N 1
ATOM 786 C CA . ASN B 1 6 ? -19.281 3.143 -2.326 1 83.25 6 ASN B CA 1
ATOM 787 C C . ASN B 1 6 ? -17.828 2.875 -2.727 1 83.25 6 ASN B C 1
ATOM 789 O O . ASN B 1 6 ? -17.281 1.809 -2.434 1 83.25 6 ASN B O 1
ATOM 793 N N . THR B 1 7 ? -17.359 3.646 -3.766 1 92.75 7 THR B N 1
ATOM 794 C CA . THR B 1 7 ? -16 3.529 -4.301 1 92.75 7 THR B CA 1
ATOM 795 C C . THR B 1 7 ? -14.992 4.199 -3.373 1 92.75 7 THR B C 1
ATOM 797 O O . THR B 1 7 ? -15.234 5.305 -2.883 1 92.75 7 THR B O 1
ATOM 800 N N . THR B 1 8 ? -13.93 3.488 -2.957 1 96.62 8 THR B N 1
ATOM 801 C CA . THR B 1 8 ? -12.812 4.027 -2.184 1 96.62 8 THR B CA 1
ATOM 802 C C . THR B 1 8 ? -11.594 4.238 -3.072 1 96.62 8 THR B C 1
ATOM 804 O O . THR B 1 8 ? -11.305 3.416 -3.945 1 96.62 8 THR B O 1
ATOM 807 N N . PHE B 1 9 ? -10.875 5.332 -2.873 1 97.44 9 PHE B N 1
ATOM 808 C CA . PHE B 1 9 ? -9.688 5.633 -3.672 1 97.44 9 PHE B CA 1
ATOM 809 C C . PHE B 1 9 ? -8.422 5.332 -2.889 1 97.44 9 PHE B C 1
ATOM 811 O O . PHE B 1 9 ? -8.367 5.527 -1.673 1 97.44 9 PHE B O 1
ATOM 818 N N . LEU B 1 10 ? -7.434 4.812 -3.582 1 98.5 10 LEU B N 1
ATOM 819 C CA . LEU B 1 10 ? -6.098 4.559 -3.053 1 98.5 10 LEU B CA 1
ATOM 820 C C . LEU B 1 10 ? -5.066 5.453 -3.729 1 98.5 10 LEU B C 1
ATOM 822 O O . LEU B 1 10 ? -4.984 5.496 -4.957 1 98.5 10 LEU B O 1
ATOM 826 N N . LYS B 1 11 ? -4.344 6.172 -2.941 1 97.75 11 LYS B N 1
ATOM 827 C CA . LYS B 1 11 ? -3.393 7.168 -3.43 1 97.75 11 LYS B CA 1
ATOM 828 C C . LYS B 1 11 ? -2.02 6.973 -2.789 1 97.75 11 LYS B C 1
ATOM 830 O O . LYS B 1 11 ? -1.917 6.758 -1.58 1 97.75 11 LYS B O 1
ATOM 835 N N . ALA B 1 12 ? -1.002 6.914 -3.643 1 97.56 12 ALA B N 1
ATOM 836 C CA . ALA B 1 12 ? 0.369 6.898 -3.139 1 97.56 12 ALA B CA 1
ATOM 837 C C . ALA B 1 12 ? 0.963 8.305 -3.121 1 97.56 12 ALA B C 1
ATOM 839 O O . ALA B 1 12 ? 0.853 9.047 -4.102 1 97.56 12 ALA B O 1
ATOM 840 N N . ILE B 1 13 ? 1.566 8.648 -1.982 1 96.81 13 ILE B N 1
ATOM 841 C CA . ILE B 1 13 ? 2.139 9.984 -1.82 1 96.81 13 ILE B CA 1
ATOM 842 C C . ILE B 1 13 ? 3.549 9.875 -1.247 1 96.81 13 ILE B C 1
ATOM 844 O O . ILE B 1 13 ? 3.795 9.078 -0.334 1 96.81 13 ILE B O 1
ATOM 848 N N . THR B 1 14 ? 4.41 10.594 -1.807 1 97.19 14 THR B N 1
ATOM 849 C CA . THR B 1 14 ? 5.73 10.758 -1.21 1 97.19 14 THR B CA 1
ATOM 850 C C . THR B 1 14 ? 5.777 12.008 -0.334 1 97.19 14 THR B C 1
ATOM 852 O O . THR B 1 14 ? 5.516 13.117 -0.808 1 97.19 14 THR B O 1
ATOM 855 N N . ILE B 1 15 ? 6.141 11.805 0.93 1 97.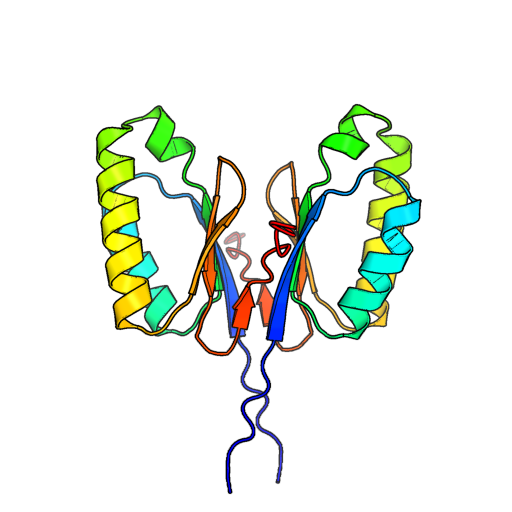88 15 ILE B N 1
ATOM 856 C CA . ILE B 1 15 ? 6.242 12.938 1.85 1 97.88 15 ILE B CA 1
ATOM 857 C C . ILE B 1 15 ? 7.609 13.594 1.706 1 97.88 15 ILE B C 1
ATOM 859 O O . ILE B 1 15 ? 8.641 12.938 1.861 1 97.88 15 ILE B O 1
ATOM 863 N N . ARG B 1 16 ? 7.594 14.875 1.458 1 95.88 16 ARG B N 1
ATOM 864 C CA . ARG B 1 16 ? 8.852 15.578 1.246 1 95.88 16 ARG B CA 1
ATOM 865 C C . ARG B 1 16 ? 9.117 16.578 2.371 1 95.88 16 ARG B C 1
ATOM 867 O O . ARG B 1 16 ? 10.273 16.828 2.729 1 95.88 16 ARG B O 1
ATOM 874 N N . ASP B 1 17 ? 8.102 17.156 2.889 1 93.81 17 ASP B N 1
ATOM 875 C CA . ASP B 1 17 ? 8.242 18.078 4.016 1 93.81 17 ASP B CA 1
ATOM 876 C C . ASP B 1 17 ? 6.934 18.188 4.801 1 93.81 17 ASP B C 1
ATOM 878 O O . ASP B 1 17 ? 5.93 17.578 4.434 1 93.81 17 ASP B O 1
ATOM 882 N N . ILE B 1 18 ? 6.91 18.906 5.832 1 93.69 18 ILE B N 1
ATOM 883 C CA . ILE B 1 18 ? 5.816 19.016 6.785 1 93.69 18 ILE B CA 1
ATOM 884 C C . ILE B 1 18 ? 4.59 19.625 6.105 1 93.69 18 ILE B C 1
ATOM 886 O O . ILE B 1 18 ? 3.457 19.391 6.531 1 93.69 18 ILE B O 1
ATOM 890 N N . SER B 1 19 ? 4.797 20.344 5.07 1 95.31 19 SER B N 1
ATOM 891 C CA . SER B 1 19 ? 3.682 20.984 4.371 1 95.31 19 SER B CA 1
ATOM 892 C C . SER B 1 19 ? 2.779 19.938 3.715 1 95.31 19 SER B C 1
ATOM 894 O O . SER B 1 19 ? 1.63 20.234 3.379 1 95.31 19 SER B O 1
ATOM 896 N N . ASP B 1 20 ? 3.217 18.734 3.533 1 97 20 ASP B N 1
ATOM 897 C CA . ASP B 1 20 ? 2.43 17.672 2.908 1 97 20 ASP B CA 1
ATOM 898 C C . ASP B 1 20 ? 1.344 17.156 3.854 1 97 20 ASP B C 1
ATOM 900 O O . ASP B 1 20 ? 0.38 16.531 3.418 1 97 20 ASP B O 1
ATOM 904 N N . VAL B 1 21 ? 1.443 17.406 5.156 1 97.81 21 VAL B N 1
ATOM 905 C CA . VAL B 1 21 ? 0.549 16.859 6.168 1 97.81 21 VAL B CA 1
ATOM 906 C C . VAL B 1 21 ? -0.869 17.375 5.945 1 97.81 21 VAL B C 1
ATOM 908 O O . VAL B 1 21 ? -1.841 16.641 6.102 1 97.81 21 VAL B O 1
ATOM 911 N N . HIS B 1 22 ? -0.944 18.625 5.504 1 97.31 22 HIS B N 1
ATOM 912 C CA . HIS B 1 22 ? -2.268 19.203 5.293 1 97.31 22 HIS B CA 1
ATOM 913 C C . HIS B 1 22 ? -3.0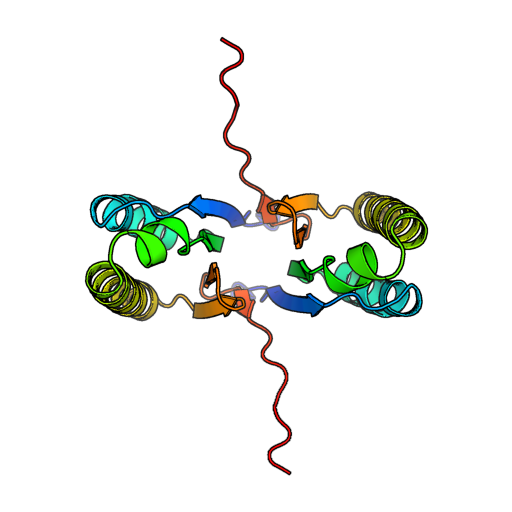25 18.469 4.195 1 97.31 22 HIS B C 1
ATOM 915 O O . HIS B 1 22 ? -4.191 18.109 4.375 1 97.31 22 HIS B O 1
ATOM 921 N N . SER B 1 23 ? -2.381 18.297 3.043 1 97.31 23 SER B N 1
ATOM 922 C CA . SER B 1 23 ? -3.016 17.578 1.936 1 97.31 23 SER B CA 1
ATOM 923 C C . SER B 1 23 ? -3.369 16.156 2.322 1 97.31 23 SER B C 1
ATOM 925 O O . SER B 1 23 ? -4.414 15.633 1.926 1 97.31 23 SER B O 1
ATOM 927 N N . ILE B 1 24 ? -2.553 15.516 3.102 1 98.5 24 ILE B N 1
ATOM 928 C CA . ILE B 1 24 ? -2.779 14.148 3.557 1 98.5 24 ILE B CA 1
ATOM 929 C C . ILE B 1 24 ? -3.988 14.109 4.488 1 98.5 24 ILE B C 1
ATOM 931 O O . ILE B 1 24 ? -4.816 13.195 4.398 1 98.5 24 ILE B O 1
ATOM 935 N N . GLN B 1 25 ? -4.086 15.094 5.375 1 98.56 25 GLN B N 1
ATOM 936 C CA . GLN B 1 25 ? -5.238 15.203 6.258 1 98.56 25 GLN B CA 1
ATOM 937 C C . GLN B 1 25 ? -6.539 15.289 5.465 1 98.56 25 GLN B C 1
ATOM 939 O O . GLN B 1 25 ? -7.527 14.641 5.809 1 98.56 25 GLN B O 1
ATOM 944 N N . GLU B 1 26 ? -6.492 16.125 4.422 1 98.25 26 GLU B N 1
ATOM 945 C CA . GLU B 1 26 ? -7.668 16.266 3.57 1 98.25 26 GLU B CA 1
ATOM 946 C C . GLU B 1 26 ? -8.031 14.938 2.918 1 98.25 26 GLU B C 1
ATOM 948 O O . GLU B 1 26 ? -9.211 14.578 2.838 1 98.25 26 GLU B O 1
ATOM 953 N N . ASP B 1 27 ? -7.043 14.227 2.422 1 98.06 27 ASP B N 1
ATOM 954 C CA . ASP B 1 27 ? -7.273 12.938 1.785 1 98.06 27 ASP B CA 1
ATOM 955 C C . ASP B 1 27 ? -7.848 11.93 2.779 1 98.06 27 ASP B C 1
ATOM 957 O O . ASP B 1 27 ? -8.703 11.117 2.422 1 98.06 27 ASP B O 1
ATOM 961 N N . ILE B 1 28 ? -7.383 11.93 4.066 1 98.5 28 ILE B N 1
ATOM 962 C CA . ILE B 1 28 ? -7.895 11.047 5.113 1 98.5 28 ILE B CA 1
ATOM 963 C C . ILE B 1 28 ? -9.375 11.336 5.344 1 98.5 28 ILE B C 1
ATOM 965 O O . ILE B 1 28 ? -10.18 10.406 5.477 1 98.5 28 ILE B O 1
ATOM 969 N N . LYS B 1 29 ? -9.703 12.555 5.27 1 97.62 29 LYS B N 1
ATOM 970 C CA . LYS B 1 29 ? -11.086 12.961 5.48 1 97.62 29 LYS B CA 1
ATOM 971 C C . LYS B 1 29 ? -11.984 12.484 4.34 1 97.62 29 LYS B C 1
ATOM 973 O O . LYS B 1 29 ? -13.188 12.305 4.523 1 97.62 29 LYS B O 1
ATOM 978 N N . LYS B 1 30 ? -11.398 12.344 3.24 1 97.06 30 LYS B N 1
ATOM 979 C CA . LYS B 1 30 ? -12.133 11.891 2.066 1 97.06 30 LYS B CA 1
ATOM 980 C C . LYS B 1 30 ? -12.219 10.367 2.031 1 97.06 30 LYS B C 1
ATOM 982 O O . LYS B 1 30 ? -12.656 9.789 1.034 1 97.06 30 LYS B O 1
ATOM 987 N N . ASP B 1 31 ? -11.727 9.711 3.107 1 97.25 31 ASP B N 1
ATOM 988 C CA . ASP B 1 31 ? -11.789 8.266 3.275 1 97.25 31 ASP B CA 1
ATOM 989 C C . ASP B 1 31 ? -10.977 7.547 2.201 1 97.25 31 ASP B C 1
ATOM 991 O O . ASP B 1 31 ? -11.406 6.531 1.657 1 97.25 31 ASP B O 1
ATOM 995 N N . MET B 1 32 ? -9.812 8.117 1.899 1 98.06 32 MET B N 1
ATOM 996 C CA . MET B 1 32 ? -8.898 7.488 0.949 1 98.06 32 MET B CA 1
ATOM 997 C C . MET B 1 32 ? -7.949 6.523 1.657 1 98.06 32 MET B C 1
ATOM 999 O O . MET B 1 32 ? -7.699 6.664 2.855 1 98.06 32 MET B O 1
ATOM 1003 N N . ILE B 1 33 ? -7.531 5.52 0.923 1 98.69 33 ILE B N 1
ATOM 1004 C CA . ILE B 1 33 ? -6.398 4.703 1.335 1 98.69 33 ILE B CA 1
ATOM 1005 C C . ILE B 1 33 ? -5.094 5.363 0.891 1 98.69 33 ILE B C 1
ATOM 1007 O O . ILE B 1 33 ? -4.918 5.676 -0.29 1 98.69 33 ILE B O 1
ATOM 1011 N N . LEU B 1 34 ? -4.223 5.59 1.842 1 98.69 34 LEU B N 1
ATOM 1012 C CA . LEU B 1 34 ? -2.984 6.285 1.515 1 98.69 34 LEU B CA 1
ATOM 1013 C C . LEU B 1 34 ? -1.775 5.395 1.785 1 98.69 34 LEU B C 1
ATOM 1015 O O . LEU B 1 34 ? -1.703 4.738 2.826 1 98.69 34 LEU B O 1
ATOM 1019 N N . ILE B 1 35 ? -0.914 5.293 0.844 1 98.44 35 ILE B N 1
ATOM 1020 C CA . ILE B 1 35 ? 0.409 4.699 1.009 1 98.44 35 ILE B CA 1
ATOM 1021 C C . ILE B 1 35 ? 1.474 5.793 0.965 1 98.44 35 ILE B C 1
ATOM 1023 O O . ILE B 1 35 ? 1.768 6.34 -0.1 1 98.44 35 ILE B O 1
ATOM 1027 N N . LEU B 1 36 ? 2.084 6.039 2.111 1 98.38 36 LEU B N 1
ATOM 1028 C CA . LEU B 1 36 ? 2.947 7.203 2.273 1 98.38 36 LEU B CA 1
ATOM 1029 C C . LEU B 1 36 ? 4.414 6.789 2.322 1 98.38 36 LEU B C 1
ATOM 1031 O O . LEU B 1 36 ? 4.836 6.094 3.248 1 98.38 36 LEU B O 1
ATOM 1035 N N . ARG B 1 37 ? 5.113 7.215 1.347 1 98 37 ARG B N 1
ATOM 1036 C CA . ARG B 1 37 ? 6.559 7.023 1.372 1 98 37 ARG B CA 1
ATOM 1037 C C . ARG B 1 37 ? 7.238 8.102 2.213 1 98 37 ARG B C 1
ATOM 1039 O O . ARG B 1 37 ? 7.047 9.297 1.976 1 98 37 ARG B O 1
ATOM 1046 N N . VAL B 1 38 ? 8.078 7.652 3.127 1 97.75 38 VAL B N 1
ATOM 1047 C CA . VAL B 1 38 ? 8.602 8.609 4.098 1 97.75 38 VAL B CA 1
ATOM 1048 C C . VAL B 1 38 ? 10.109 8.734 3.938 1 97.75 38 VAL B C 1
ATOM 1050 O O . VAL B 1 38 ? 10.742 9.594 4.559 1 97.75 38 VAL B O 1
ATOM 1053 N N . THR B 1 39 ? 10.719 7.973 3.053 1 96.94 39 THR B N 1
ATOM 1054 C CA . THR B 1 39 ? 12.164 7.848 2.961 1 96.94 39 THR B CA 1
ATOM 1055 C C . THR B 1 39 ? 12.805 9.195 2.641 1 96.94 39 THR B C 1
ATOM 1057 O O . THR B 1 39 ? 13.805 9.578 3.252 1 96.94 39 THR B O 1
ATOM 1060 N N . PRO B 1 40 ? 12.258 9.93 1.686 1 96.75 40 PRO B N 1
ATOM 1061 C CA . P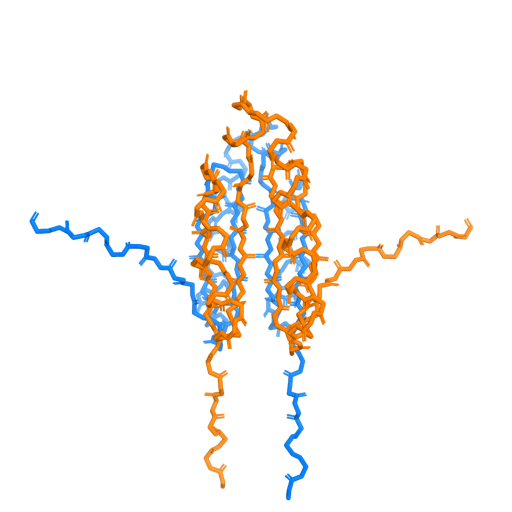RO B 1 40 ? 12.922 11.203 1.389 1 96.75 40 PRO B CA 1
ATOM 1062 C C . PRO B 1 40 ? 12.969 12.141 2.594 1 96.75 40 PRO B C 1
ATOM 1064 O O . PRO B 1 40 ? 13.984 12.797 2.828 1 96.75 40 PRO B O 1
ATOM 1067 N N . LEU B 1 41 ? 11.938 12.211 3.312 1 97.31 41 LEU B N 1
ATOM 1068 C CA . LEU B 1 41 ? 11.906 13.062 4.5 1 97.31 41 LEU B CA 1
ATOM 1069 C C . LEU B 1 41 ? 12.852 12.523 5.57 1 97.31 41 LEU B C 1
ATOM 1071 O O . LEU B 1 41 ? 13.539 13.297 6.242 1 97.31 41 LEU B O 1
ATOM 1075 N N . ALA B 1 42 ? 12.883 11.211 5.73 1 96.81 42 ALA B N 1
ATOM 1076 C CA . ALA B 1 42 ? 13.758 10.57 6.711 1 96.81 42 ALA B CA 1
ATOM 1077 C C . ALA B 1 42 ? 15.219 10.891 6.438 1 96.81 42 ALA B C 1
ATOM 1079 O O . ALA B 1 42 ? 16 11.117 7.367 1 96.81 42 ALA B O 1
ATOM 1080 N N . GLN B 1 43 ? 15.562 10.883 5.188 1 97.06 43 GLN B N 1
ATOM 1081 C CA . GLN B 1 43 ? 16.938 11.125 4.777 1 97.0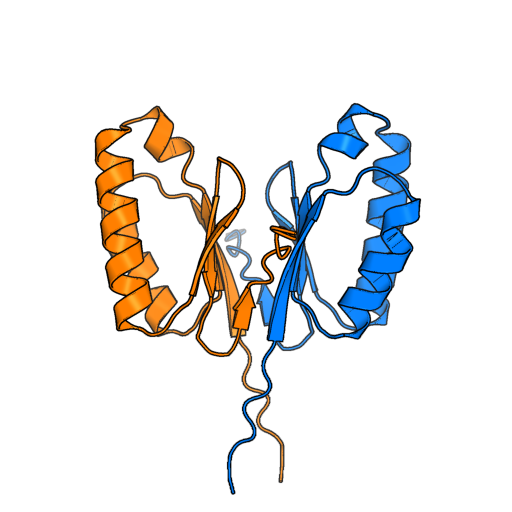6 43 GLN B CA 1
ATOM 1082 C C . GLN B 1 43 ? 17.312 12.594 4.945 1 97.06 43 GLN B C 1
ATOM 1084 O O . GLN B 1 43 ? 18.469 12.914 5.227 1 97.06 43 GLN B O 1
ATOM 1089 N N . LYS B 1 44 ? 16.344 13.422 4.793 1 96.5 44 LYS B N 1
ATOM 1090 C CA . LYS B 1 44 ? 16.547 14.867 4.891 1 96.5 44 LYS B CA 1
ATOM 1091 C C . LYS B 1 44 ? 16.625 15.312 6.352 1 96.5 44 LYS B C 1
ATOM 1093 O O . LYS B 1 44 ? 17.484 16.094 6.723 1 96.5 44 LYS B O 1
ATOM 1098 N N . ASP B 1 45 ? 15.641 14.828 7.152 1 96.69 45 ASP B N 1
ATOM 1099 C CA . ASP B 1 45 ? 15.484 15.305 8.523 1 96.69 45 ASP B CA 1
ATOM 1100 C C . ASP B 1 45 ? 14.695 14.312 9.367 1 96.69 45 ASP B C 1
ATOM 1102 O O . ASP B 1 45 ? 13.461 14.359 9.391 1 96.69 45 ASP B O 1
ATOM 1106 N N . VAL B 1 46 ? 15.359 13.523 10.172 1 95.38 46 VAL B N 1
ATOM 1107 C CA . VAL B 1 46 ? 14.742 12.453 10.953 1 95.38 46 VAL B CA 1
ATOM 1108 C C . VAL B 1 46 ? 13.82 13.055 12.016 1 95.38 46 VAL B C 1
ATOM 1110 O O . VAL B 1 46 ? 12.766 12.5 12.32 1 95.38 46 VAL B O 1
ATOM 1113 N N . ASP B 1 47 ? 14.203 14.141 12.547 1 96.62 47 ASP B N 1
ATOM 1114 C CA . ASP B 1 47 ? 13.383 14.797 13.562 1 96.62 47 ASP B CA 1
ATOM 1115 C C . ASP B 1 47 ? 12.062 15.281 12.969 1 96.62 47 ASP B C 1
ATOM 1117 O O . ASP B 1 47 ? 11.016 15.18 13.609 1 96.62 47 ASP B O 1
ATOM 1121 N N . GLN B 1 48 ? 12.172 15.82 11.805 1 96.94 48 GLN B N 1
ATOM 1122 C CA . GLN B 1 48 ? 10.938 16.234 11.133 1 96.94 48 GLN B CA 1
ATOM 1123 C C . GLN B 1 48 ? 10.047 15.039 10.828 1 96.94 48 GLN B C 1
ATOM 1125 O O . GLN B 1 48 ? 8.828 15.125 10.953 1 96.94 48 GLN B O 1
ATOM 1130 N N . LEU B 1 49 ? 10.617 13.969 10.461 1 97 49 LEU B N 1
ATOM 1131 C CA . LEU B 1 49 ? 9.844 12.758 10.195 1 97 49 LEU B CA 1
ATOM 1132 C C . LEU B 1 49 ? 9.062 12.328 11.438 1 97 49 LEU B C 1
ATOM 1134 O O . LEU B 1 49 ? 7.887 11.969 11.344 1 97 49 LEU B O 1
ATOM 1138 N N . ARG B 1 50 ? 9.734 12.367 12.531 1 96.62 50 ARG B N 1
ATOM 1139 C CA . ARG B 1 50 ? 9.086 11.977 13.781 1 96.62 50 ARG B CA 1
ATOM 1140 C C . ARG B 1 50 ? 7.859 12.836 14.055 1 96.62 50 ARG B C 1
ATOM 1142 O O . ARG B 1 50 ? 6.801 12.312 14.422 1 96.62 50 ARG B O 1
ATOM 1149 N N . LYS B 1 51 ? 8.008 14.078 13.859 1 96.94 51 LYS B N 1
ATOM 1150 C CA . LYS B 1 51 ? 6.898 15 14.086 1 96.94 51 LYS B CA 1
ATOM 1151 C C . LYS B 1 51 ? 5.75 14.711 13.117 1 96.94 51 LYS B C 1
ATOM 1153 O O . LYS B 1 51 ? 4.582 14.711 13.516 1 96.94 51 LYS B O 1
ATOM 1158 N N . VAL B 1 52 ? 6.133 14.477 11.891 1 97.81 52 VAL B N 1
ATOM 1159 C CA . VAL B 1 52 ? 5.141 14.211 10.852 1 97.81 52 VAL B CA 1
ATOM 1160 C C . VAL B 1 52 ? 4.391 12.922 11.172 1 97.81 52 VAL B C 1
ATOM 1162 O O . VAL B 1 52 ? 3.16 12.875 11.078 1 97.81 52 VAL B O 1
ATOM 1165 N N . VAL B 1 53 ? 5.051 11.922 11.57 1 97.38 53 VAL B N 1
ATOM 1166 C CA . VAL B 1 53 ? 4.453 10.633 11.891 1 97.38 53 VAL B CA 1
ATOM 1167 C C . VAL B 1 53 ? 3.506 10.781 13.078 1 97.38 53 VAL B C 1
ATOM 1169 O O . VAL B 1 53 ? 2.395 10.242 13.07 1 97.38 53 VAL B O 1
ATOM 1172 N N . GLU B 1 54 ? 3.945 11.492 14.07 1 97.75 54 GLU B N 1
ATOM 1173 C CA . GLU B 1 54 ? 3.115 11.734 15.242 1 97.75 54 GLU B CA 1
ATOM 1174 C C . GLU B 1 54 ? 1.831 12.469 14.867 1 97.75 54 GLU B C 1
ATOM 1176 O O . GLU B 1 54 ? 0.749 12.117 15.344 1 97.75 54 GLU B O 1
ATOM 1181 N N . GLU B 1 55 ? 2.006 13.469 14.062 1 98.12 55 GLU B N 1
ATOM 1182 C CA . GLU B 1 55 ? 0.845 14.242 13.625 1 98.12 55 GLU B CA 1
ATOM 1183 C C . GLU B 1 55 ? -0.115 13.367 12.812 1 98.12 55 GLU B C 1
ATOM 1185 O O . GLU B 1 55 ? -1.331 13.438 13.008 1 98.12 55 GLU B O 1
ATOM 1190 N N . LEU B 1 56 ? 0.423 12.578 11.953 1 98.44 56 LEU B N 1
ATOM 1191 C CA . LEU B 1 56 ? -0.405 11.703 11.125 1 98.44 56 LEU B CA 1
ATOM 1192 C C . LEU B 1 56 ? -1.155 10.695 11.992 1 98.44 56 LEU B C 1
ATOM 1194 O O . LEU B 1 56 ? -2.316 10.383 11.719 1 98.44 56 LEU B O 1
ATOM 1198 N N . TYR B 1 57 ? -0.498 10.164 12.984 1 98.25 57 TYR B N 1
ATOM 1199 C CA . TYR B 1 57 ? -1.155 9.25 13.914 1 98.25 57 TYR B CA 1
ATOM 1200 C C . TYR B 1 57 ? -2.35 9.922 14.586 1 98.25 57 TYR B C 1
ATOM 1202 O O . TYR B 1 57 ? -3.43 9.328 14.672 1 98.25 57 TYR B O 1
ATOM 1210 N N . SER B 1 58 ? -2.145 11.148 15.031 1 98.38 58 SER B N 1
ATOM 1211 C CA . SER B 1 58 ? -3.213 11.898 15.68 1 98.38 58 SER B CA 1
ATOM 1212 C C . SER B 1 58 ? -4.379 12.133 14.734 1 98.38 58 SER B C 1
ATOM 1214 O O . SER B 1 58 ? -5.539 11.961 15.109 1 98.38 58 SER B O 1
ATOM 1216 N N . ILE B 1 59 ? -4.074 12.508 13.516 1 98.5 59 ILE B N 1
ATOM 1217 C CA . ILE B 1 59 ? -5.09 12.789 12.5 1 98.5 59 ILE B CA 1
ATOM 1218 C C . ILE B 1 59 ? -5.883 11.516 12.203 1 98.5 59 ILE B C 1
ATOM 1220 O O . ILE B 1 59 ? -7.117 11.539 12.18 1 98.5 59 ILE B O 1
ATOM 1224 N N . ALA B 1 60 ? -5.176 10.406 11.984 1 98.56 60 ALA B N 1
ATOM 1225 C CA . ALA B 1 60 ? -5.824 9.133 11.672 1 98.56 60 ALA B CA 1
ATOM 1226 C C . ALA B 1 60 ? -6.73 8.688 12.812 1 98.56 60 ALA B C 1
ATOM 1228 O O . ALA B 1 60 ? -7.867 8.266 12.578 1 98.56 60 ALA B O 1
ATOM 1229 N N . LYS B 1 61 ? -6.25 8.766 14 1 97.69 61 LYS B N 1
ATOM 1230 C CA . LYS B 1 61 ? -7.016 8.375 15.18 1 97.69 61 LYS B CA 1
ATOM 1231 C C . LYS B 1 61 ? -8.289 9.211 15.312 1 97.69 61 LYS B C 1
ATOM 1233 O O . LYS B 1 61 ? -9.367 8.672 15.547 1 97.69 61 LYS B O 1
ATOM 1238 N N . SER B 1 62 ? -8.133 10.469 15.148 1 97.88 62 SER B N 1
ATOM 1239 C CA . SER B 1 62 ? -9.266 11.383 15.266 1 97.88 62 SER B CA 1
ATOM 1240 C C . SER B 1 62 ? -10.312 11.109 14.195 1 97.88 62 SER B C 1
ATOM 1242 O O . SER B 1 62 ? -11.508 11.281 14.43 1 97.88 62 SER B O 1
ATOM 1244 N N . ALA B 1 63 ? -9.891 10.664 13.016 1 97.75 63 ALA B N 1
ATOM 1245 C CA . ALA B 1 63 ? -10.781 10.445 11.875 1 97.75 63 ALA B CA 1
ATOM 1246 C C . ALA B 1 63 ? -11.344 9.023 11.883 1 97.75 63 ALA B C 1
ATOM 1248 O O . ALA B 1 63 ? -12.18 8.68 11.047 1 97.75 63 ALA B O 1
ATOM 1249 N N . GLY B 1 64 ? -10.805 8.164 12.766 1 97.44 64 GLY B N 1
ATOM 1250 C CA . GLY B 1 64 ? -11.242 6.773 12.812 1 97.44 64 GLY B CA 1
ATOM 1251 C C . GLY B 1 64 ? -10.578 5.91 11.75 1 97.44 64 GLY B C 1
ATOM 1252 O O . GLY B 1 64 ? -11.125 4.883 11.352 1 97.44 64 GLY B O 1
ATOM 1253 N N . ALA B 1 65 ? -9.508 6.438 11.25 1 98.12 65 ALA B N 1
ATOM 1254 C CA . ALA B 1 65 ? -8.734 5.684 10.266 1 98.12 65 ALA B CA 1
ATOM 1255 C C . ALA B 1 65 ? -7.699 4.793 10.945 1 98.12 65 ALA B C 1
ATOM 1257 O O . ALA B 1 65 ? -7.309 5.047 12.094 1 98.12 65 ALA B O 1
ATOM 1258 N N . ASP B 1 66 ? -7.359 3.715 10.266 1 97.25 66 ASP B N 1
ATOM 1259 C CA . ASP B 1 66 ? -6.273 2.838 10.688 1 97.25 66 ASP B CA 1
ATOM 1260 C C . ASP B 1 66 ? -4.945 3.271 10.078 1 97.25 66 ASP B C 1
ATOM 1262 O O . ASP B 1 66 ? -4.906 3.75 8.938 1 97.25 66 ASP B O 1
ATOM 1266 N N . ILE B 1 67 ? -3.893 3.152 10.898 1 97.94 67 ILE B N 1
ATOM 1267 C CA . ILE B 1 67 ? -2.566 3.541 10.43 1 97.94 67 ILE B CA 1
ATOM 1268 C C . ILE B 1 67 ? -1.551 2.467 10.812 1 97.94 67 ILE B C 1
ATOM 1270 O O . ILE B 1 67 ? -1.593 1.929 11.922 1 97.94 67 ILE B O 1
ATOM 1274 N N . ALA B 1 68 ? -0.71 2.084 9.852 1 97 68 ALA B N 1
ATOM 1275 C CA . ALA B 1 6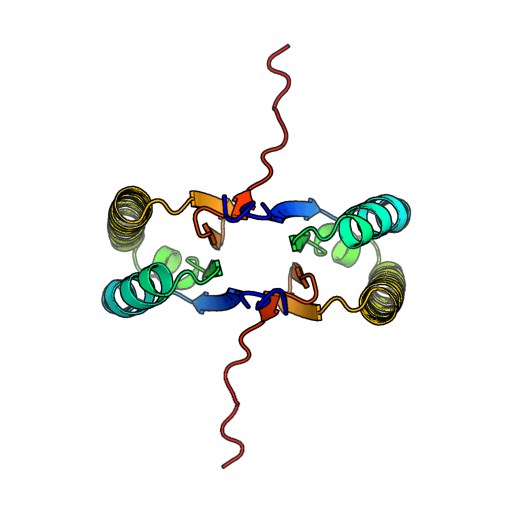8 ? 0.297 1.059 10.102 1 97 68 ALA B CA 1
ATOM 1276 C C . ALA B 1 68 ? 1.5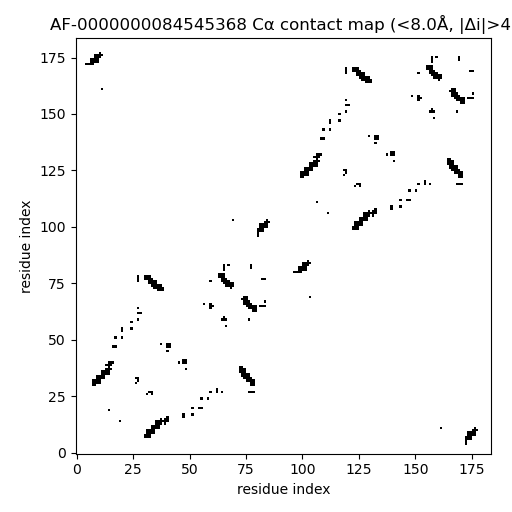52 1.304 9.273 1 97 68 ALA B C 1
ATOM 1278 O O . ALA B 1 68 ? 1.492 1.954 8.227 1 97 68 ALA B O 1
ATOM 1279 N N . ARG B 1 69 ? 2.611 0.814 9.805 1 96.25 69 ARG B N 1
ATOM 1280 C CA . ARG B 1 69 ? 3.854 0.85 9.039 1 96.25 69 ARG B CA 1
ATOM 1281 C C . ARG B 1 69 ? 3.863 -0.228 7.961 1 96.25 69 ARG B C 1
ATOM 1283 O O . ARG B 1 69 ? 3.379 -1.34 8.18 1 96.25 69 ARG B O 1
ATOM 1290 N N . LEU B 1 70 ? 4.352 0.119 6.801 1 95.75 70 LEU B N 1
ATOM 1291 C CA . LEU B 1 70 ? 4.59 -0.817 5.707 1 95.75 70 LEU B CA 1
ATOM 1292 C C . LEU B 1 70 ? 6.078 -0.915 5.391 1 95.75 70 LEU B C 1
ATOM 1294 O O . LEU B 1 70 ? 6.562 -0.266 4.461 1 95.75 70 LEU B O 1
ATOM 1298 N N . GLY B 1 71 ? 6.734 -1.713 6.098 1 92.06 71 GLY B N 1
ATOM 1299 C CA . GLY B 1 71 ? 8.188 -1.757 6.031 1 92.06 71 GLY B CA 1
ATOM 1300 C C . GLY B 1 71 ? 8.844 -0.536 6.645 1 92.06 71 GLY B C 1
ATOM 1301 O O . GLY B 1 71 ? 8.336 0.038 7.605 1 92.06 71 GLY B O 1
ATOM 1302 N N . GLU B 1 72 ? 10.094 -0.298 6.133 1 91.44 72 GLU B N 1
ATOM 1303 C CA . GLU B 1 72 ? 10.867 0.816 6.672 1 91.44 72 GLU B CA 1
ATOM 1304 C C . GLU B 1 72 ? 10.547 2.115 5.938 1 91.44 72 GLU B C 1
ATOM 1306 O O . GLU B 1 72 ? 10.773 3.205 6.469 1 91.44 72 GLU B O 1
ATOM 1311 N N . GLU B 1 73 ? 9.883 1.969 4.855 1 94.94 73 GLU B N 1
ATOM 1312 C CA . GLU B 1 73 ? 9.875 3.117 3.957 1 94.94 73 GLU B CA 1
ATOM 1313 C C . GLU B 1 73 ? 8.492 3.748 3.871 1 94.94 73 GLU B C 1
ATOM 1315 O O . GLU B 1 73 ? 8.344 4.883 3.406 1 94.94 73 GLU B O 1
ATOM 1320 N N . ARG B 1 74 ? 7.473 2.996 4.297 1 97.44 74 ARG B N 1
ATOM 1321 C CA . ARG B 1 74 ? 6.129 3.477 3.99 1 97.44 74 ARG B CA 1
ATOM 1322 C C . ARG B 1 74 ? 5.207 3.326 5.195 1 97.44 74 ARG B C 1
ATOM 1324 O O . ARG B 1 74 ? 5.461 2.51 6.082 1 97.44 74 ARG B O 1
ATOM 1331 N N . ILE B 1 75 ? 4.238 4.18 5.238 1 98.19 75 ILE B N 1
ATOM 1332 C CA . ILE B 1 75 ? 3.117 4.137 6.168 1 98.19 75 ILE B CA 1
ATOM 1333 C C . ILE B 1 75 ? 1.809 3.986 5.395 1 98.19 75 ILE B C 1
ATOM 1335 O O . ILE B 1 75 ? 1.633 4.598 4.34 1 98.19 75 ILE B O 1
ATOM 1339 N N . ILE B 1 76 ? 0.914 3.17 5.91 1 98.5 76 ILE B N 1
ATOM 1340 C CA . ILE B 1 76 ? -0.411 3.023 5.32 1 98.5 76 ILE B CA 1
ATOM 1341 C C . ILE B 1 76 ? -1.455 3.676 6.223 1 98.5 76 ILE B C 1
ATOM 1343 O O . ILE B 1 76 ? -1.409 3.523 7.445 1 98.5 76 ILE B O 1
ATOM 1347 N N . VAL B 1 77 ? -2.303 4.449 5.652 1 98.69 77 VAL B N 1
ATOM 1348 C CA . VAL B 1 77 ? -3.49 4.957 6.324 1 98.69 77 VAL B CA 1
ATOM 1349 C C . VAL B 1 77 ? -4.746 4.441 5.625 1 98.69 77 VAL B C 1
ATOM 1351 O O . VAL B 1 77 ? -4.855 4.527 4.398 1 98.69 77 VAL B O 1
ATOM 1354 N N . ALA B 1 78 ? -5.66 3.826 6.27 1 98.62 78 ALA B N 1
ATOM 1355 C CA . ALA B 1 78 ? -6.863 3.217 5.707 1 98.62 78 ALA B CA 1
ATOM 1356 C C . ALA B 1 78 ? -8.109 3.67 6.461 1 98.62 78 ALA B C 1
ATOM 1358 O O . ALA B 1 78 ? -8.102 3.76 7.691 1 98.62 78 ALA B O 1
ATOM 1359 N N . PRO B 1 79 ? -9.195 3.953 5.707 1 97.81 79 PRO B N 1
ATOM 1360 C CA . PRO B 1 79 ? -10.43 4.324 6.406 1 97.81 79 PRO B CA 1
ATOM 1361 C C . PRO B 1 79 ? -11.016 3.17 7.215 1 97.81 79 PRO B C 1
ATOM 1363 O O . PRO B 1 79 ? -10.492 2.053 7.176 1 97.81 79 PRO B O 1
ATOM 13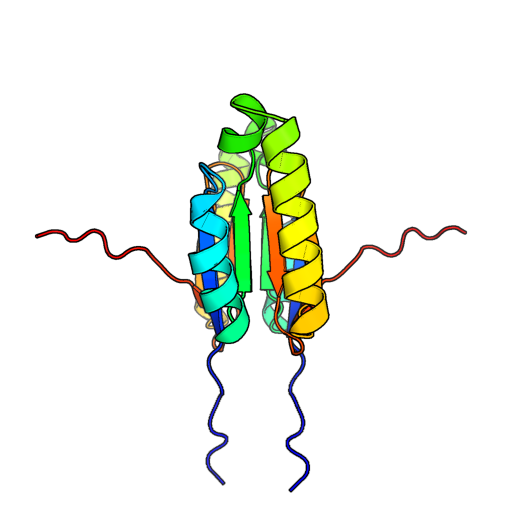66 N N . SER B 1 80 ? -12.07 3.5 7.938 1 96.19 80 SER B N 1
ATOM 1367 C CA . SER B 1 80 ? -12.609 2.604 8.953 1 96.19 80 SER B CA 1
ATOM 1368 C C . SER B 1 80 ? -13.141 1.316 8.336 1 96.19 80 SER B C 1
ATOM 1370 O O . SER B 1 80 ? -13.156 0.269 8.984 1 96.19 80 SER B O 1
ATOM 1372 N N . ASN B 1 81 ? -13.547 1.385 7.094 1 95.62 81 ASN B N 1
ATOM 1373 C CA . ASN B 1 81 ? -14.133 0.204 6.465 1 95.62 81 ASN B CA 1
ATOM 1374 C C . ASN B 1 81 ? -13.062 -0.676 5.824 1 95.62 81 ASN B C 1
ATOM 1376 O O . ASN B 1 81 ? -13.375 -1.644 5.133 1 95.62 81 ASN B O 1
ATOM 1380 N N . ILE B 1 82 ? -11.852 -0.32 6.016 1 97.06 82 ILE B N 1
ATOM 1381 C CA . ILE B 1 82 ? -10.711 -1.104 5.555 1 97.06 82 ILE B CA 1
ATOM 1382 C C . ILE B 1 82 ? -9.891 -1.575 6.754 1 97.06 82 ILE B C 1
ATOM 1384 O O . ILE B 1 82 ? -9.398 -0.759 7.539 1 97.06 82 ILE B O 1
ATOM 1388 N N . LYS B 1 83 ? -9.719 -2.834 6.902 1 96.62 83 LYS B N 1
ATOM 1389 C CA . LYS B 1 83 ? -8.945 -3.396 8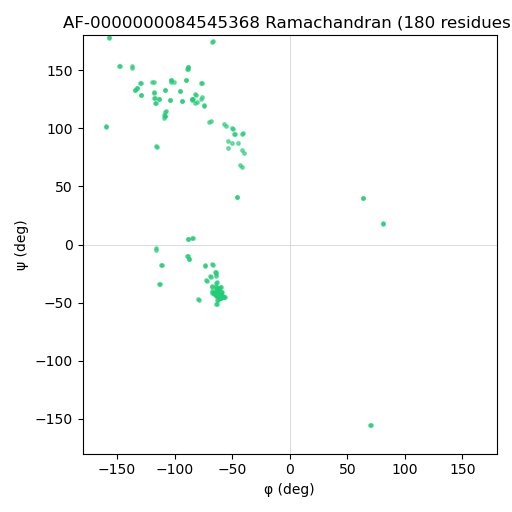.008 1 96.62 83 LYS B CA 1
ATOM 1390 C C . LYS B 1 83 ? -7.57 -3.855 7.543 1 96.62 83 LYS B C 1
ATOM 1392 O O . LYS B 1 83 ? -7.453 -4.609 6.574 1 96.62 83 LYS B O 1
ATOM 1397 N N . ILE B 1 84 ? -6.578 -3.365 8.156 1 97.5 84 ILE B N 1
ATOM 1398 C CA . ILE B 1 84 ? -5.215 -3.771 7.848 1 97.5 84 ILE B CA 1
ATOM 1399 C C . ILE B 1 84 ? -4.895 -5.09 8.547 1 97.5 84 ILE B C 1
ATOM 1401 O O . ILE B 1 84 ? -4.957 -5.18 9.773 1 97.5 84 ILE B O 1
ATOM 1405 N N . TRP B 1 85 ? -4.523 -6.047 7.672 1 92.62 85 TRP B N 1
ATOM 1406 C CA . TRP B 1 85 ? -4.223 -7.383 8.172 1 92.62 85 TRP B CA 1
ATOM 1407 C C . TRP B 1 85 ? -2.865 -7.406 8.875 1 92.62 85 TRP B C 1
ATOM 1409 O O . TRP B 1 85 ? -1.864 -6.953 8.312 1 92.62 85 TRP B O 1
ATOM 1419 N N . LYS B 1 86 ? -2.791 -7.727 10.086 1 78.06 86 LYS B N 1
ATOM 1420 C CA . LYS B 1 86 ? -1.567 -7.891 10.867 1 78.06 86 LYS B CA 1
ATOM 1421 C C . LYS B 1 86 ? -1.314 -9.359 11.195 1 78.06 86 LYS B C 1
ATOM 1423 O O . LYS B 1 86 ? -2.207 -10.055 11.688 1 78.06 86 LYS B O 1
ATOM 1428 N N . PRO B 1 87 ? -0.179 -9.984 10.477 1 65.44 87 PRO B N 1
ATOM 1429 C CA . PRO B 1 87 ? 0.066 -11.375 10.859 1 65.44 87 PRO B CA 1
ATOM 1430 C C . PRO B 1 87 ? 0.138 -11.57 12.375 1 65.44 87 PRO B C 1
ATOM 1432 O O . PRO B 1 87 ? 0.629 -10.695 13.086 1 65.44 87 PRO B O 1
ATOM 1435 N N . GLU B 1 88 ? -0.909 -12.008 12.984 1 55.81 88 GLU B N 1
ATOM 1436 C CA . GLU B 1 88 ? -0.871 -12.328 14.414 1 55.81 88 GLU B CA 1
ATOM 1437 C C . GLU B 1 88 ? 0.433 -13.031 14.781 1 55.81 88 GLU B C 1
ATOM 1439 O O . GLU B 1 88 ? 0.893 -13.922 14.07 1 55.81 88 GLU B O 1
ATOM 1444 N N . TYR B 1 89 ? 1.454 -12.305 15.266 1 49.22 89 TYR B N 1
ATOM 1445 C CA . TYR B 1 89 ? 2.506 -13.039 15.953 1 49.22 89 TYR B CA 1
ATOM 1446 C C . TYR B 1 89 ? 1.914 -14.031 16.953 1 49.22 89 TYR B C 1
ATOM 1448 O O . TYR B 1 89 ? 0.984 -13.695 17.688 1 49.22 89 TYR B O 1
ATOM 1456 N N . ASP B 1 90 ? 1.742 -15.242 16.578 1 38.66 90 ASP B N 1
ATOM 1457 C CA . ASP B 1 90 ? 1.474 -16.219 17.641 1 38.66 90 ASP B CA 1
ATOM 1458 C C . ASP B 1 90 ? 2.363 -15.977 18.859 1 38.66 90 ASP B C 1
ATOM 1460 O O . ASP B 1 90 ? 3.586 -16.109 18.766 1 38.66 90 ASP B O 1
ATOM 1464 N N . LEU B 1 91 ? 2.211 -14.898 19.562 1 34.09 91 LEU B N 1
ATOM 1465 C CA . LEU B 1 91 ? 2.805 -15.07 20.891 1 34.09 91 LEU B CA 1
ATOM 1466 C C . LEU B 1 91 ? 2.4 -16.406 21.5 1 34.09 91 LEU B C 1
ATOM 1468 O O . LEU B 1 91 ? 2.479 -16.594 22.703 1 34.09 91 LEU B O 1
ATOM 1472 N N . LYS B 1 92 ? 2.348 -17.484 20.797 1 26.2 92 LYS B N 1
ATOM 1473 C CA . LYS B 1 92 ? 2.283 -18.656 21.672 1 26.2 92 LYS B CA 1
ATOM 1474 C C . LYS B 1 92 ? 3.645 -18.953 22.297 1 26.2 92 LYS B C 1
ATOM 1476 O O . LYS B 1 92 ? 4.684 -18.641 21.703 1 26.2 92 LYS B O 1
#

pLDDT: mean 90.86, std 16.6, range [26.2, 98.69]

Sequence (184 aa):
MQKQENTTFLKAITIRDISDVHSIQEDIKKDMILILRVTPLAQKDVDQLRKVVEELYSIAKSAGADIARLGEERIIVAPSNIKIWKPEYDLKMQKQENTTFLKAITIRDISDVHSIQEDIKKDMILILRVTPLAQKDVDQLRKVVEELYSIAKSAGADIARLGEERIIVAPSNIKIWKPEYDLK